Protein AF-A0A1H8TLM7-F1 (afdb_monomer)

Sequence (239 aa):
MKPKLLLCLFVLLSFSCYANTPPLKKDTSYTIAQARRMAKKRITITRETIKGYRPGFDNCIFTNQYTVANRLKKYPYSAAIKIMLVSYYGGGQPNQDIKIDSPFTAPIPTTHKQDKHYLGLVIKNKKLDYSTLIETKVLNRKQVEELTNIVFNYDFAGMKNYTVTGFAACFDPRNSILFFDKNGKIFDHLDICFHCNNYESTSKNLSIGANCAQKFDMLARFFIKAGVRYGADNKVPLD

Foldseek 3Di:
DDPVVVVVVVVVVVPPPPPDDDPPVPVVVVVVVVVVVVVVVPPQCDQVNDPPDDPQQLAKDFQVPDDLVRLCCAPPNVQFPWKKKFFFAWQADPDPDDDDDDPDDDDDDDDDPDPLRNNAWDADPQATDCPGTDDMFIDDPVLVSLQSSLQPRIAGPDDPDDDGDDFDPDDTFGMKIFGAGPVRGTNWMKTDQLVRLDIDISDPRDDSHHSGDCSSVSVLVSCVVRPNNASSPPPDDND

Mean predicted aligned error: 13.86 Å

Nearest PDB structures (foldseek):
  5h0s-assembly1_C  TM=1.997E-01  e=9.700E+00  Bombyx mori cypovirus 1
  6q7m-assembly1_Z  TM=1.470E-01  e=8.578E+00  Escherichia coli
  3nbx-assembly1_X  TM=1.561E-01  e=8.067E+00  Escherichia coli K-12

Radius of gyration: 25.9 Å; Cα contacts (8 Å, |Δi|>4): 342; chains: 1; bounding box: 70×59×66 Å

Structure (mmCIF, N/CA/C/O backbone):
data_AF-A0A1H8TLM7-F1
#
_entry.id   AF-A0A1H8TLM7-F1
#
loop_
_atom_site.group_PDB
_atom_site.id
_atom_site.type_symbol
_atom_site.label_atom_id
_atom_site.label_alt_id
_atom_site.label_comp_id
_atom_site.label_asym_id
_atom_site.label_entity_id
_atom_site.label_seq_id
_atom_site.pdbx_PDB_ins_code
_atom_site.Cartn_x
_atom_site.Cartn_y
_atom_site.Cartn_z
_atom_site.occupancy
_atom_site.B_iso_or_equiv
_atom_site.auth_seq_id
_atom_site.auth_comp_id
_atom_site.auth_asym_id
_atom_site.auth_atom_id
_atom_site.pdbx_PDB_model_num
ATOM 1 N N . MET A 1 1 ? -54.093 -34.762 -49.544 1.00 49.81 1 MET A N 1
ATOM 2 C CA . MET A 1 1 ? -52.926 -33.912 -49.886 1.00 49.81 1 MET A CA 1
ATOM 3 C C . MET A 1 1 ? -51.849 -34.099 -48.826 1.00 49.81 1 MET A C 1
ATOM 5 O O . MET A 1 1 ? -52.177 -34.133 -47.651 1.00 49.81 1 MET A O 1
ATOM 9 N N . LYS A 1 2 ? -50.600 -34.349 -49.244 1.00 43.41 2 LYS A N 1
ATOM 10 C CA . LYS A 1 2 ? -49.504 -34.857 -48.394 1.00 43.41 2 LYS A CA 1
ATOM 11 C C . LYS A 1 2 ? -48.849 -33.726 -47.564 1.00 43.41 2 LYS A C 1
ATOM 13 O O . LYS A 1 2 ? -48.591 -32.664 -48.130 1.00 43.41 2 LYS A O 1
ATOM 18 N N . PRO A 1 3 ? -48.472 -33.957 -46.289 1.00 47.44 3 PRO A N 1
ATOM 19 C CA . PRO A 1 3 ? -47.952 -32.931 -45.367 1.00 47.44 3 PRO A CA 1
ATOM 20 C C . PRO A 1 3 ? -46.557 -32.385 -45.729 1.00 47.44 3 PRO A C 1
ATOM 22 O O . PRO A 1 3 ? -46.067 -31.460 -45.092 1.00 47.44 3 PRO A O 1
ATOM 25 N N . LYS A 1 4 ? -45.921 -32.909 -46.785 1.00 46.66 4 LYS A N 1
ATOM 26 C CA . LYS A 1 4 ? -44.628 -32.420 -47.286 1.00 46.66 4 LYS A CA 1
ATOM 27 C C . LYS A 1 4 ? -44.735 -31.139 -48.127 1.00 46.66 4 LYS A C 1
ATOM 29 O O . LYS A 1 4 ? -43.725 -30.478 -48.321 1.00 46.66 4 LYS A O 1
ATOM 34 N N . LEU A 1 5 ? -45.932 -30.761 -48.591 1.00 44.78 5 LEU A N 1
ATOM 35 C CA . LEU A 1 5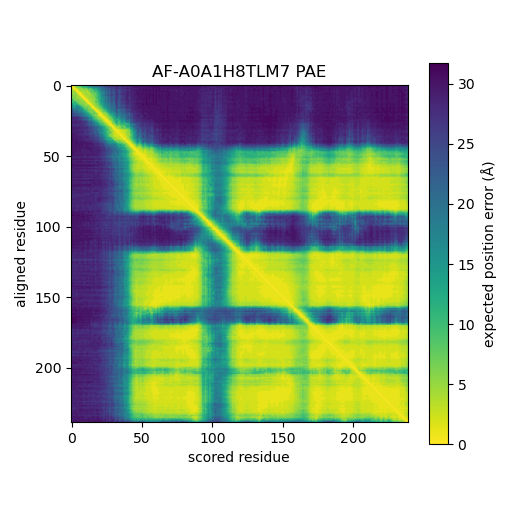 ? -46.107 -29.558 -49.418 1.00 44.78 5 LEU A CA 1
ATOM 36 C C . LEU A 1 5 ? -46.228 -28.262 -48.594 1.00 44.78 5 LEU A C 1
ATOM 38 O O . LEU A 1 5 ? -45.873 -27.196 -49.084 1.00 44.78 5 LEU A O 1
ATOM 42 N N . LEU A 1 6 ? -46.673 -28.346 -47.333 1.00 47.69 6 LEU A N 1
ATOM 43 C CA . LEU A 1 6 ? -46.812 -27.170 -46.462 1.00 47.69 6 LEU A CA 1
ATOM 44 C C . LEU A 1 6 ? -45.468 -26.713 -45.868 1.00 47.69 6 LEU A C 1
ATOM 46 O O . LEU A 1 6 ? -45.274 -25.528 -45.613 1.00 47.69 6 LEU A O 1
ATOM 50 N N . LEU A 1 7 ? -44.516 -27.639 -45.701 1.00 45.78 7 LEU A N 1
ATOM 51 C CA . LEU A 1 7 ? -43.185 -27.334 -45.171 1.00 45.78 7 LEU A CA 1
ATOM 52 C C . LEU A 1 7 ? -42.310 -26.589 -46.196 1.00 45.78 7 LEU A C 1
ATOM 54 O O . LEU A 1 7 ? -41.492 -25.758 -45.817 1.00 45.78 7 LEU A O 1
ATOM 58 N N . CYS A 1 8 ? -42.521 -26.816 -47.498 1.00 43.22 8 CYS A N 1
ATOM 59 C CA . CYS A 1 8 ? -41.808 -26.080 -48.547 1.00 43.22 8 CYS A CA 1
ATOM 60 C C . CYS A 1 8 ? -42.307 -24.636 -48.722 1.00 43.22 8 CYS A C 1
ATOM 62 O O . CYS A 1 8 ? -41.525 -23.783 -49.133 1.00 43.22 8 CYS A O 1
ATOM 64 N N . LEU A 1 9 ? -43.562 -24.329 -48.366 1.00 43.31 9 LEU A N 1
ATOM 65 C CA . LEU A 1 9 ? -44.087 -22.962 -48.477 1.00 43.31 9 LEU A CA 1
ATOM 66 C C . LEU A 1 9 ? -43.584 -22.041 -47.349 1.00 43.31 9 LEU A C 1
ATOM 68 O O . LEU A 1 9 ? -43.411 -20.846 -47.568 1.00 43.31 9 LEU A O 1
ATOM 72 N N . PHE A 1 10 ? -43.279 -22.591 -46.167 1.00 45.50 10 PHE A N 1
ATOM 73 C CA . PHE A 1 10 ? -42.725 -21.816 -45.047 1.00 45.50 10 PHE A CA 1
ATOM 74 C C . PHE A 1 10 ? -41.219 -21.540 -45.166 1.00 45.50 10 PHE A C 1
ATOM 76 O O . PHE A 1 10 ? -40.739 -20.550 -44.621 1.00 45.50 10 PHE A O 1
ATOM 83 N N . VAL A 1 11 ? -40.471 -22.365 -45.907 1.00 47.22 11 VAL A N 1
ATOM 84 C CA . VAL A 1 11 ? -39.029 -22.145 -46.135 1.00 47.22 11 VAL A CA 1
ATOM 85 C C . VAL A 1 11 ? -38.773 -21.118 -47.248 1.00 47.22 11 VAL A C 1
ATOM 87 O O . VAL A 1 11 ? -37.738 -20.462 -47.248 1.00 47.22 11 VAL A O 1
ATOM 90 N N . LEU A 1 12 ? -39.722 -20.904 -48.165 1.00 43.94 12 LEU A N 1
ATOM 91 C CA . LEU A 1 12 ? -39.560 -19.946 -49.269 1.00 43.94 12 LEU A CA 1
ATOM 92 C C . LEU A 1 12 ? -40.016 -18.512 -48.940 1.00 43.94 12 LEU A C 1
ATOM 94 O O . LEU A 1 12 ? -39.728 -17.601 -49.711 1.00 43.94 12 LEU A O 1
ATOM 98 N N . LEU A 1 13 ? -40.661 -18.283 -47.789 1.00 43.09 13 LEU A N 1
ATOM 99 C CA . LEU A 1 13 ? -41.043 -16.941 -47.315 1.00 43.09 13 LEU A CA 1
ATOM 100 C C . LEU A 1 13 ? -40.031 -16.307 -46.346 1.00 43.09 13 LEU A C 1
ATOM 102 O O . LEU A 1 13 ? -40.164 -15.135 -46.009 1.00 43.09 13 LEU A O 1
ATOM 106 N N . SER A 1 14 ? -38.997 -17.037 -45.923 1.00 42.53 14 SER A N 1
ATOM 107 C CA . SER A 1 14 ? -37.929 -16.514 -45.055 1.00 42.53 14 SER A CA 1
ATOM 108 C C . SER A 1 14 ? -36.653 -16.106 -45.805 1.00 42.53 14 SER A C 1
ATOM 110 O O . SER A 1 14 ? -35.725 -15.596 -45.182 1.00 42.53 14 SER A O 1
ATOM 112 N N . PHE A 1 15 ? -36.611 -16.246 -47.137 1.00 43.66 15 PHE A N 1
ATOM 113 C CA . PHE A 1 15 ? -35.435 -15.916 -47.960 1.00 43.66 15 PHE A CA 1
ATOM 114 C C . PHE A 1 15 ? -35.595 -14.710 -48.902 1.00 43.66 15 PHE A C 1
ATOM 116 O O . PHE A 1 15 ? -34.701 -14.442 -49.700 1.00 43.66 15 PHE A O 1
ATOM 123 N N . SER A 1 16 ? -36.671 -13.926 -48.792 1.00 40.09 16 SER A N 1
ATOM 124 C CA . SER A 1 16 ? -36.919 -12.759 -49.662 1.00 40.09 16 SER A CA 1
ATOM 125 C C . SER A 1 16 ? -36.827 -11.385 -48.975 1.00 40.09 16 SER A C 1
ATOM 127 O O . SER A 1 16 ? -37.159 -10.379 -49.593 1.00 40.09 16 SER A O 1
ATOM 129 N N . CYS A 1 17 ? -36.276 -11.291 -47.756 1.00 40.88 17 CYS A N 1
ATOM 130 C CA . CYS A 1 17 ? -35.997 -9.994 -47.104 1.00 40.88 17 CYS A CA 1
ATOM 131 C C . CYS A 1 17 ? -34.509 -9.666 -46.881 1.00 40.88 17 CYS A C 1
ATOM 133 O O . CYS A 1 17 ? -34.201 -8.716 -46.170 1.00 40.88 17 CYS A O 1
ATOM 135 N N . TYR A 1 18 ? -33.574 -10.379 -47.514 1.00 46.25 18 TYR A N 1
ATOM 136 C CA . TYR A 1 18 ? -32.144 -10.040 -47.451 1.00 46.25 18 TYR A CA 1
ATOM 137 C C . TYR A 1 18 ? -31.508 -9.981 -48.841 1.00 46.25 18 TYR A C 1
ATOM 139 O O . TYR A 1 18 ? -30.563 -10.695 -49.151 1.00 46.25 18 TYR A O 1
ATOM 147 N N . ALA A 1 19 ? -32.024 -9.105 -49.696 1.00 45.94 19 ALA A N 1
ATOM 148 C CA . ALA A 1 19 ? -31.334 -8.721 -50.922 1.00 45.94 19 ALA A CA 1
ATOM 149 C C . ALA A 1 19 ? -31.701 -7.280 -51.283 1.00 45.94 19 ALA A C 1
ATOM 151 O O . ALA A 1 19 ? -32.543 -7.053 -52.141 1.00 45.94 19 ALA A O 1
ATOM 152 N N . ASN A 1 20 ? -31.137 -6.323 -50.538 1.00 48.41 20 ASN A N 1
ATOM 153 C CA . ASN A 1 20 ? -30.764 -4.974 -50.993 1.00 48.41 20 ASN A CA 1
ATOM 154 C C . ASN A 1 20 ? -30.419 -4.099 -49.783 1.00 48.41 20 ASN A C 1
ATOM 156 O O . ASN A 1 20 ? -31.143 -3.179 -49.414 1.00 48.41 20 ASN A O 1
ATOM 160 N N . THR A 1 21 ? -29.271 -4.363 -49.169 1.00 42.69 21 THR A N 1
ATOM 161 C CA . THR A 1 21 ? -28.510 -3.286 -48.539 1.00 42.69 21 THR A CA 1
ATOM 162 C C . THR A 1 21 ? -27.262 -3.087 -49.390 1.00 42.69 21 THR A C 1
ATOM 164 O O . THR A 1 21 ? -26.548 -4.061 -49.647 1.00 42.69 21 THR A O 1
ATOM 167 N N . PRO A 1 22 ? -26.998 -1.870 -49.902 1.00 40.16 22 PRO A N 1
ATOM 168 C CA . PRO A 1 22 ? -25.742 -1.615 -50.588 1.00 40.16 22 PRO A CA 1
ATOM 169 C C . PRO A 1 22 ? -24.608 -1.962 -49.619 1.00 40.16 22 PRO A C 1
ATOM 171 O O . PRO A 1 22 ? -24.769 -1.744 -48.410 1.00 40.16 22 PRO A O 1
ATOM 174 N N . PRO A 1 23 ? -23.474 -2.503 -50.100 1.00 39.75 23 PRO A N 1
ATOM 175 C CA . PRO A 1 23 ? -22.342 -2.745 -49.228 1.00 39.75 23 PRO A CA 1
ATOM 176 C C . PRO A 1 23 ? -22.030 -1.419 -48.548 1.00 39.75 23 PRO A C 1
ATOM 178 O O . PRO A 1 23 ? -21.719 -0.428 -49.214 1.00 39.75 23 PRO A O 1
ATOM 181 N N . LEU A 1 24 ? -22.176 -1.387 -47.222 1.00 37.19 24 LEU A N 1
ATOM 182 C CA . LEU A 1 24 ? -21.673 -0.300 -46.407 1.00 37.19 24 LEU A CA 1
ATOM 183 C C . LEU A 1 24 ? -20.181 -0.254 -46.724 1.00 37.19 24 LEU A C 1
ATOM 185 O O . LEU A 1 24 ? -19.399 -1.051 -46.202 1.00 37.19 24 LEU A O 1
ATOM 189 N N . LYS A 1 25 ? -19.794 0.653 -47.630 1.00 40.06 25 LYS A N 1
ATOM 190 C CA . LYS A 1 25 ? -18.432 1.156 -47.742 1.00 40.06 25 LYS A CA 1
ATOM 191 C C . LYS A 1 25 ? -18.160 1.773 -46.383 1.00 40.06 25 LYS A C 1
ATOM 193 O O . LYS A 1 25 ? -18.422 2.948 -46.153 1.00 40.06 25 LYS A O 1
ATOM 198 N N . LYS A 1 26 ? -17.744 0.930 -45.440 1.00 42.06 26 LYS A N 1
ATOM 199 C CA . LYS A 1 26 ? -17.225 1.359 -44.158 1.00 42.06 26 LYS A CA 1
ATOM 200 C C . LYS A 1 26 ? -16.003 2.156 -44.552 1.00 42.06 26 LYS A C 1
ATOM 202 O O . LYS A 1 26 ? -15.027 1.579 -45.023 1.00 42.06 26 LYS A O 1
ATOM 207 N N . ASP A 1 27 ? -16.148 3.471 -44.506 1.00 43.34 27 ASP A N 1
ATOM 208 C CA . ASP A 1 27 ? -15.125 4.418 -44.891 1.00 43.34 27 ASP A CA 1
ATOM 209 C C . ASP A 1 27 ? -13.920 4.195 -43.965 1.00 43.34 27 ASP A C 1
ATOM 211 O O . ASP A 1 27 ? -13.814 4.714 -42.848 1.00 43.34 27 ASP A O 1
ATOM 215 N N . THR A 1 28 ? -13.042 3.293 -44.395 1.00 46.94 28 THR A N 1
ATOM 216 C CA . THR A 1 28 ? -11.816 2.913 -43.700 1.00 46.94 28 THR A CA 1
ATOM 217 C C . THR A 1 28 ? -10.859 4.095 -43.654 1.00 46.94 28 THR A C 1
ATOM 219 O O . THR A 1 28 ? -10.009 4.152 -42.770 1.00 46.94 28 THR A O 1
ATOM 222 N N . SER A 1 29 ? -11.041 5.102 -44.518 1.00 44.44 29 SER A N 1
ATOM 223 C CA . SER A 1 29 ? -10.278 6.345 -44.456 1.00 44.44 29 SER A CA 1
ATOM 224 C C . SER A 1 29 ? -10.703 7.216 -43.267 1.00 44.44 29 SER A C 1
ATOM 226 O O . SER A 1 29 ? -9.838 7.735 -42.557 1.00 44.44 29 SER A O 1
ATOM 228 N N . TYR A 1 30 ? -12.006 7.281 -42.958 1.00 39.34 30 TYR A N 1
ATOM 229 C CA . TYR A 1 30 ? -12.539 8.067 -41.840 1.00 39.34 30 TYR A CA 1
ATOM 230 C C . TYR A 1 30 ? -12.158 7.463 -40.476 1.00 39.34 30 TYR A C 1
ATOM 232 O O . TYR A 1 30 ? -11.794 8.190 -39.551 1.00 39.34 30 TYR A O 1
ATOM 240 N N . THR A 1 31 ? -12.119 6.129 -40.368 1.00 54.00 31 THR A N 1
ATOM 241 C CA . THR A 1 31 ? -11.701 5.426 -39.136 1.00 54.00 31 THR A CA 1
ATOM 242 C C . THR A 1 31 ? -10.180 5.374 -38.950 1.00 54.00 31 THR A C 1
ATOM 244 O O . THR A 1 31 ? -9.710 5.559 -37.827 1.00 54.00 31 THR A O 1
ATOM 247 N N . ILE A 1 32 ? -9.379 5.229 -40.016 1.00 55.62 32 ILE A N 1
ATOM 248 C CA . ILE A 1 32 ? -7.906 5.276 -39.921 1.00 55.62 32 ILE A CA 1
ATOM 249 C C . ILE A 1 32 ? -7.409 6.704 -39.673 1.00 55.62 32 ILE A C 1
ATOM 251 O O . ILE A 1 32 ? -6.477 6.886 -38.895 1.00 55.62 32 ILE A O 1
ATOM 255 N N . ALA A 1 33 ? -8.014 7.736 -40.271 1.00 52.91 33 ALA A N 1
ATOM 256 C CA . ALA A 1 33 ? -7.640 9.128 -40.010 1.00 52.91 33 ALA A CA 1
ATOM 257 C C . ALA A 1 33 ? -7.987 9.563 -38.577 1.00 52.91 33 ALA A C 1
ATOM 259 O O . ALA A 1 33 ? -7.197 10.273 -37.953 1.00 52.91 33 ALA A O 1
ATOM 260 N N . GLN A 1 34 ? -9.116 9.100 -38.024 1.00 53.66 34 GLN A N 1
ATOM 261 C CA . GLN A 1 34 ? -9.473 9.306 -36.617 1.00 53.66 34 GLN A CA 1
ATOM 262 C C . GLN A 1 34 ? -8.577 8.502 -35.669 1.00 53.66 34 GLN A C 1
ATOM 264 O O . GLN A 1 34 ? -8.056 9.083 -34.722 1.00 53.66 34 GLN A O 1
ATOM 269 N N . ALA A 1 35 ? -8.291 7.227 -35.956 1.00 49.47 35 ALA A N 1
ATOM 270 C CA . ALA A 1 35 ? -7.336 6.427 -35.185 1.00 49.47 35 ALA A CA 1
ATOM 271 C C . ALA A 1 35 ? -5.917 7.019 -35.237 1.00 49.47 35 ALA A C 1
ATOM 273 O O . ALA A 1 35 ? -5.253 7.113 -34.210 1.00 49.47 35 ALA A O 1
ATOM 274 N N . ARG A 1 36 ? -5.474 7.522 -36.399 1.00 50.75 36 ARG A N 1
ATOM 275 C CA . ARG A 1 36 ? -4.216 8.268 -36.552 1.00 50.75 36 ARG A CA 1
ATOM 276 C C . ARG A 1 36 ? -4.261 9.610 -35.830 1.00 50.75 36 ARG A C 1
ATOM 278 O O . ARG A 1 36 ? -3.258 9.967 -35.237 1.00 50.75 36 ARG A O 1
ATOM 285 N N . ARG A 1 37 ? -5.380 10.345 -35.806 1.00 47.16 37 ARG A N 1
ATOM 286 C CA . ARG A 1 37 ? -5.534 11.574 -34.995 1.00 47.16 37 ARG A CA 1
ATOM 287 C C . ARG A 1 37 ? -5.509 11.281 -33.496 1.00 47.16 37 ARG A C 1
ATOM 289 O O . ARG A 1 37 ? -4.884 12.035 -32.764 1.00 47.16 37 ARG A O 1
ATOM 296 N N . MET A 1 38 ? -6.144 10.202 -33.041 1.00 44.62 38 MET A N 1
ATOM 297 C CA . MET A 1 38 ? -6.130 9.770 -31.640 1.00 44.62 38 MET A CA 1
ATOM 298 C C . MET A 1 38 ? -4.746 9.244 -31.229 1.00 44.62 38 MET A C 1
ATOM 300 O O . MET A 1 38 ? -4.272 9.583 -30.148 1.00 44.62 38 MET A O 1
ATOM 304 N N . ALA A 1 39 ? -4.049 8.525 -32.116 1.00 48.75 39 ALA A N 1
ATOM 305 C CA . ALA A 1 39 ? -2.661 8.100 -31.924 1.00 48.75 39 ALA A CA 1
ATOM 306 C C . ALA A 1 39 ? -1.680 9.288 -31.948 1.00 48.75 39 ALA A C 1
ATOM 308 O O . ALA A 1 39 ? -0.818 9.389 -31.085 1.00 48.75 39 ALA A O 1
ATOM 309 N N . LYS A 1 40 ? -1.862 10.248 -32.865 1.00 44.66 40 LYS A N 1
ATOM 310 C CA . LYS A 1 40 ? -1.048 11.474 -32.988 1.00 44.66 40 LYS A CA 1
ATOM 311 C C . LYS A 1 40 ? -1.320 12.488 -31.863 1.00 44.66 40 LYS A C 1
ATOM 313 O O . LYS A 1 40 ? -0.546 13.423 -31.700 1.00 44.66 40 LYS A O 1
ATOM 318 N N . LYS A 1 41 ? -2.393 12.302 -31.077 1.00 42.53 41 LYS A N 1
ATOM 319 C CA . LYS A 1 41 ? -2.746 13.127 -29.904 1.00 42.53 41 LYS A CA 1
ATOM 320 C C . LYS A 1 41 ? -2.337 12.500 -28.560 1.00 42.53 41 LYS A C 1
ATOM 322 O O . LYS A 1 41 ? -2.462 13.163 -27.536 1.00 42.53 41 LYS A O 1
ATOM 327 N N . ARG A 1 42 ? -1.771 11.287 -28.538 1.00 46.38 42 ARG A N 1
ATOM 328 C CA . ARG A 1 42 ? -0.940 10.826 -27.412 1.00 46.38 42 ARG A CA 1
ATOM 329 C C . ARG A 1 42 ? 0.492 11.292 -27.649 1.00 46.38 42 ARG A C 1
ATOM 331 O O . ARG A 1 42 ? 1.378 10.504 -27.954 1.00 46.38 42 ARG A O 1
ATOM 338 N N . ILE A 1 43 ? 0.713 12.600 -27.541 1.00 49.00 43 ILE A N 1
ATOM 339 C CA . ILE A 1 43 ? 2.067 13.084 -27.288 1.00 49.00 43 ILE A CA 1
ATOM 340 C C . ILE A 1 43 ? 2.379 12.610 -25.871 1.00 49.00 43 ILE A C 1
ATOM 342 O O . ILE A 1 43 ? 1.871 13.172 -24.903 1.00 49.00 43 ILE A O 1
ATOM 346 N N . THR A 1 44 ? 3.135 11.522 -25.749 1.00 51.44 44 THR A N 1
ATOM 347 C CA . THR A 1 44 ? 3.751 11.148 -24.480 1.00 51.44 44 THR A CA 1
ATOM 348 C C . THR A 1 44 ? 4.774 12.230 -24.165 1.00 51.44 44 THR A C 1
ATOM 350 O O . THR A 1 44 ? 5.891 12.214 -24.673 1.00 51.44 44 THR A O 1
ATOM 353 N N . ILE A 1 45 ? 4.357 13.227 -23.388 1.00 58.78 45 ILE A N 1
ATOM 354 C CA . ILE A 1 45 ? 5.267 14.213 -22.810 1.00 58.78 45 ILE A CA 1
ATOM 355 C C . ILE A 1 45 ? 6.009 13.468 -21.705 1.00 58.78 45 ILE A C 1
ATOM 357 O O . ILE A 1 45 ? 5.430 13.156 -20.662 1.00 58.78 45 ILE A O 1
ATOM 361 N N . THR A 1 46 ? 7.266 13.112 -21.958 1.00 66.25 46 THR A N 1
ATOM 362 C CA . THR A 1 46 ? 8.122 12.565 -20.904 1.00 66.25 46 THR A CA 1
ATOM 363 C C . THR A 1 46 ? 8.494 13.701 -19.947 1.00 66.25 46 THR A C 1
ATOM 365 O O . THR A 1 46 ? 8.526 14.870 -20.350 1.00 66.25 46 THR A O 1
ATOM 368 N N . ARG A 1 47 ? 8.727 13.397 -18.665 1.00 72.75 47 ARG A N 1
ATOM 369 C CA . ARG A 1 47 ? 8.961 14.420 -17.622 1.00 72.75 47 ARG A CA 1
ATOM 370 C C . ARG A 1 47 ? 10.094 15.370 -17.995 1.00 72.75 47 ARG A C 1
ATOM 372 O O . ARG A 1 47 ? 9.998 16.577 -17.799 1.00 72.75 47 ARG A O 1
ATOM 379 N N . GLU A 1 48 ? 11.117 14.806 -18.619 1.00 75.62 48 GLU A 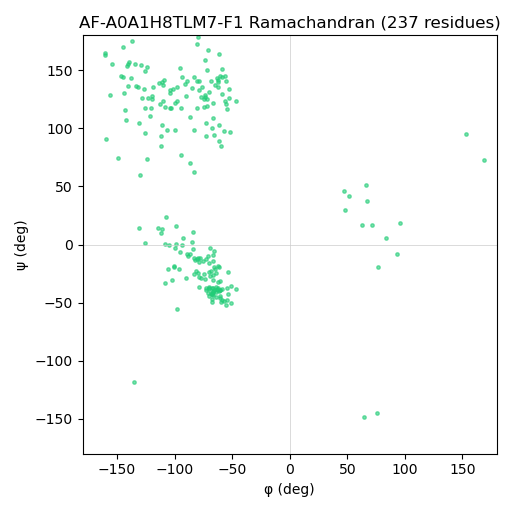N 1
ATOM 380 C CA . GLU A 1 48 ? 12.348 15.452 -19.053 1.00 75.62 48 GLU A CA 1
ATOM 381 C C . GLU A 1 48 ? 12.109 16.500 -20.147 1.00 75.62 48 GLU A C 1
ATOM 383 O O . GLU A 1 48 ? 12.923 17.403 -20.321 1.00 75.62 48 GLU A O 1
ATOM 388 N N . THR A 1 49 ? 10.985 16.416 -20.866 1.00 79.62 49 THR A N 1
ATOM 389 C CA . THR A 1 49 ? 10.626 17.368 -21.931 1.00 79.62 49 THR A CA 1
ATOM 390 C C . THR A 1 49 ? 9.887 18.607 -21.417 1.00 79.62 49 THR A C 1
ATOM 392 O O . THR A 1 49 ? 9.692 19.565 -22.168 1.00 79.62 49 THR A O 1
ATOM 395 N N . ILE A 1 50 ? 9.491 18.635 -20.139 1.00 81.81 50 ILE A N 1
ATOM 396 C CA . ILE A 1 50 ? 8.807 19.785 -19.539 1.00 81.81 50 ILE A CA 1
ATOM 397 C C . ILE A 1 50 ? 9.821 20.913 -19.297 1.00 81.81 50 ILE A C 1
ATOM 399 O O . ILE A 1 50 ? 10.828 20.741 -18.609 1.00 81.81 50 ILE A O 1
ATOM 403 N N . LYS A 1 51 ? 9.542 22.112 -19.826 1.00 83.38 51 LYS A N 1
ATOM 404 C CA . LYS A 1 51 ? 10.398 23.295 -19.636 1.00 83.38 51 LYS A CA 1
ATOM 405 C C . LYS A 1 51 ? 10.606 23.580 -18.143 1.00 83.38 51 LYS A C 1
ATOM 407 O O . LYS A 1 51 ? 9.647 23.802 -17.409 1.00 83.38 51 LYS A O 1
ATOM 412 N N . GLY A 1 52 ? 11.867 23.631 -17.713 1.00 84.56 52 GLY A N 1
ATOM 413 C CA . GLY A 1 52 ? 12.236 23.896 -16.319 1.00 84.56 52 GLY A CA 1
ATOM 414 C C . GLY A 1 52 ? 12.218 22.665 -15.407 1.00 84.56 52 GLY A C 1
ATOM 415 O O . GLY A 1 52 ? 12.434 22.817 -14.204 1.00 84.56 52 GLY A O 1
ATOM 416 N N . TYR A 1 53 ? 11.990 21.465 -15.952 1.00 85.81 53 TYR A N 1
ATOM 417 C CA . TYR A 1 53 ? 12.165 20.217 -15.216 1.00 85.81 53 TYR A CA 1
ATOM 418 C C . TYR A 1 53 ? 13.601 20.069 -14.698 1.00 85.81 53 TYR A C 1
ATOM 420 O O . TYR A 1 53 ? 14.573 20.452 -15.354 1.00 85.81 53 TYR A O 1
ATOM 428 N N . ARG A 1 54 ? 13.724 19.483 -13.506 1.00 87.25 54 ARG A N 1
ATOM 429 C CA . ARG A 1 54 ? 14.990 19.053 -12.913 1.00 87.25 54 ARG A CA 1
ATOM 430 C C . ARG A 1 54 ? 14.797 17.635 -12.377 1.00 87.25 54 ARG A C 1
ATOM 432 O O . ARG A 1 54 ? 13.806 17.431 -11.678 1.00 87.25 54 ARG A O 1
ATOM 439 N N . PRO A 1 55 ? 15.746 16.704 -12.585 1.00 83.94 55 PRO A N 1
ATOM 440 C CA . PRO A 1 55 ? 15.623 15.327 -12.093 1.00 83.94 55 PRO A CA 1
ATOM 441 C C . PRO A 1 55 ? 15.272 15.225 -10.600 1.00 83.94 55 PRO A C 1
ATOM 443 O O . PRO A 1 55 ? 14.473 14.392 -10.190 1.00 83.94 55 PRO A O 1
ATOM 446 N N . GLY A 1 56 ? 15.801 16.137 -9.776 1.00 86.75 56 GLY A N 1
ATOM 447 C CA . GLY A 1 56 ? 15.526 16.165 -8.339 1.00 86.75 56 GLY A CA 1
ATOM 448 C C . GLY A 1 56 ? 14.082 16.505 -7.949 1.00 86.75 56 GLY A C 1
ATOM 449 O O . GLY A 1 56 ? 13.722 16.285 -6.798 1.00 86.75 56 GLY A O 1
ATOM 450 N N . PHE A 1 57 ? 13.247 17.019 -8.859 1.00 89.75 57 PHE A N 1
ATOM 451 C CA . PHE A 1 57 ? 11.836 17.318 -8.568 1.00 89.75 57 PHE A CA 1
ATOM 452 C C . PHE A 1 57 ? 10.996 16.068 -8.351 1.00 89.75 57 PHE A C 1
ATOM 454 O O . PHE A 1 57 ? 9.981 16.136 -7.658 1.00 89.75 57 PHE A O 1
ATOM 461 N N . ASP A 1 58 ? 11.451 14.938 -8.881 1.00 87.38 58 ASP A N 1
ATOM 462 C CA . ASP A 1 58 ? 10.754 13.670 -8.737 1.00 87.38 58 ASP A CA 1
ATOM 463 C C . ASP A 1 58 ? 11.010 13.025 -7.380 1.00 87.38 58 ASP A C 1
ATOM 465 O O . ASP A 1 58 ? 10.303 12.091 -7.012 1.00 87.38 58 ASP A O 1
ATOM 469 N N . ASN A 1 59 ? 11.978 13.531 -6.613 1.00 92.38 59 ASN A N 1
ATOM 470 C CA . ASN A 1 59 ? 12.281 13.009 -5.292 1.00 92.38 59 ASN A CA 1
ATOM 471 C C . ASN A 1 59 ? 11.095 13.178 -4.341 1.00 92.38 59 ASN A C 1
ATOM 473 O O . ASN A 1 59 ? 10.398 14.192 -4.345 1.00 92.38 59 ASN A O 1
ATOM 477 N N . CYS A 1 60 ? 10.902 12.187 -3.482 1.00 93.44 60 CYS A N 1
ATOM 478 C CA . CYS A 1 60 ? 9.965 12.244 -2.382 1.00 93.44 60 CYS A CA 1
ATOM 479 C C . CYS A 1 60 ? 10.494 13.185 -1.296 1.00 93.44 60 CYS A C 1
ATOM 481 O O . CYS A 1 60 ? 11.579 12.966 -0.755 1.00 93.44 60 CYS A O 1
ATOM 483 N N . ILE A 1 61 ? 9.695 14.179 -0.915 1.00 95.56 61 ILE A N 1
ATOM 484 C CA . ILE A 1 61 ? 9.929 15.010 0.271 1.00 95.56 61 ILE A CA 1
ATOM 485 C C . ILE A 1 61 ? 8.878 14.713 1.329 1.00 95.56 61 ILE A C 1
ATOM 487 O O . ILE A 1 61 ? 7.703 14.536 1.014 1.00 95.56 61 ILE A O 1
ATOM 491 N N . PHE A 1 62 ? 9.297 14.659 2.592 1.00 96.94 62 PHE A N 1
ATOM 492 C CA . PHE A 1 62 ? 8.366 14.534 3.705 1.00 96.94 62 PHE A CA 1
ATOM 493 C C . PHE A 1 62 ? 7.666 15.876 3.930 1.00 96.94 62 PHE A C 1
ATOM 495 O O . PHE A 1 62 ? 8.317 16.874 4.228 1.00 96.94 62 PHE A O 1
ATOM 502 N N . THR A 1 63 ? 6.344 15.908 3.780 1.00 94.88 63 THR A N 1
ATOM 503 C CA . THR A 1 63 ? 5.548 17.139 3.914 1.00 94.88 63 THR A CA 1
ATOM 504 C C . THR A 1 63 ? 4.942 17.304 5.300 1.00 94.88 63 THR A C 1
ATOM 506 O O . THR A 1 63 ? 4.559 18.411 5.665 1.00 94.88 63 THR A O 1
ATOM 509 N N . ASN A 1 64 ? 4.811 16.208 6.059 1.00 94.25 64 ASN A N 1
ATOM 510 C CA . ASN A 1 64 ? 4.088 16.157 7.334 1.00 94.25 64 ASN A CA 1
ATOM 511 C C . ASN A 1 64 ? 2.689 16.814 7.287 1.00 94.25 64 ASN A C 1
ATOM 513 O O . ASN A 1 64 ? 2.209 17.358 8.279 1.00 94.25 64 ASN A O 1
ATOM 517 N N . GLN A 1 65 ? 2.039 16.798 6.120 1.00 94.38 65 GLN A N 1
ATOM 518 C CA . GLN A 1 65 ? 0.817 17.565 5.877 1.00 94.38 65 GLN A CA 1
ATOM 519 C C . GLN A 1 65 ? -0.376 17.069 6.709 1.00 94.38 65 GLN A C 1
ATOM 521 O O . GLN A 1 65 ? -1.272 17.843 7.053 1.00 94.38 65 GLN A O 1
ATOM 526 N N . TYR A 1 66 ? -0.417 15.774 7.023 1.00 97.06 66 TYR A N 1
ATOM 527 C CA . TYR A 1 66 ? -1.535 15.132 7.700 1.00 97.06 66 TYR A CA 1
ATOM 528 C C . TYR A 1 66 ? -1.106 14.435 8.994 1.00 97.06 66 TYR A C 1
ATOM 530 O O . TYR A 1 66 ? -0.265 13.531 9.013 1.00 97.06 66 TYR A O 1
ATOM 538 N N . THR A 1 67 ? -1.786 14.780 10.086 1.00 98.19 67 THR A N 1
ATOM 539 C CA . THR A 1 67 ? -1.692 14.055 11.360 1.00 98.19 67 THR A CA 1
ATOM 540 C C . THR A 1 67 ? -2.165 12.605 11.213 1.00 98.19 67 THR A C 1
ATOM 542 O O . THR A 1 67 ? -2.871 12.260 10.262 1.00 98.19 67 THR A O 1
ATOM 545 N N . VAL A 1 68 ? -1.829 11.747 12.183 1.00 98.06 68 VAL A N 1
ATOM 546 C CA . VAL A 1 68 ? -2.331 10.360 12.236 1.00 98.06 68 VAL A CA 1
ATOM 547 C C . VAL A 1 68 ? -3.858 10.322 12.109 1.00 98.06 68 VAL A C 1
ATOM 549 O O . VAL A 1 68 ? -4.383 9.634 11.239 1.00 98.06 68 VAL A O 1
ATOM 552 N N . ALA A 1 69 ? -4.572 11.122 12.907 1.00 98.00 69 ALA A N 1
ATOM 553 C CA . ALA A 1 69 ? -6.032 11.171 12.874 1.00 98.00 69 ALA A CA 1
ATOM 554 C C . ALA A 1 69 ? -6.578 11.597 11.499 1.00 98.00 69 ALA A C 1
ATOM 556 O O . ALA A 1 69 ? -7.553 11.019 11.022 1.00 98.00 69 ALA A O 1
ATOM 557 N N . ASN A 1 70 ? -5.934 12.563 10.832 1.00 98.06 70 ASN A N 1
ATOM 558 C CA . ASN A 1 70 ? -6.335 12.996 9.491 1.00 98.06 70 ASN A CA 1
ATOM 559 C C . ASN A 1 70 ? -6.143 11.886 8.453 1.00 98.06 70 ASN A C 1
ATOM 561 O O . ASN A 1 70 ? -6.982 11.723 7.569 1.00 98.06 70 ASN A O 1
ATOM 565 N N . ARG A 1 71 ? -5.059 11.111 8.559 1.00 97.38 71 ARG A N 1
ATOM 566 C CA . ARG A 1 71 ? -4.759 10.006 7.640 1.00 97.38 71 ARG A CA 1
ATOM 567 C C . ARG A 1 71 ? -5.701 8.822 7.830 1.00 97.38 71 ARG A C 1
ATOM 569 O O . ARG A 1 71 ? -6.194 8.287 6.845 1.00 97.38 71 ARG A O 1
ATOM 576 N N . LEU A 1 72 ? -6.009 8.462 9.074 1.00 97.25 72 LEU A N 1
ATOM 577 C CA . LEU A 1 72 ? -6.914 7.349 9.383 1.00 97.25 72 LEU A CA 1
ATOM 578 C C . LEU A 1 72 ? -8.383 7.640 9.035 1.00 97.25 72 LEU A C 1
ATOM 580 O O . LEU A 1 72 ? -9.171 6.712 8.917 1.00 97.25 72 LEU A O 1
ATOM 584 N N . LYS A 1 73 ? -8.760 8.908 8.818 1.00 97.25 73 LYS A N 1
ATOM 585 C CA . LYS A 1 73 ? -10.083 9.292 8.292 1.00 97.25 73 LYS A CA 1
ATOM 586 C C . LYS A 1 73 ? -10.209 9.148 6.770 1.00 97.25 73 LYS A C 1
ATOM 588 O O . LYS A 1 73 ? -11.320 9.232 6.247 1.00 97.25 73 LYS A O 1
ATOM 593 N N . LYS A 1 74 ? -9.104 8.951 6.047 1.00 95.56 74 LYS A N 1
ATOM 594 C CA . LYS A 1 74 ? -9.115 8.811 4.587 1.00 95.56 74 LYS A CA 1
ATOM 595 C C . LYS A 1 74 ? -9.455 7.379 4.188 1.00 95.56 74 LYS A C 1
ATOM 597 O O . LYS A 1 74 ? -9.031 6.424 4.836 1.00 95.56 74 LYS A O 1
ATOM 602 N N . TYR A 1 75 ? -10.184 7.238 3.086 1.00 94.31 75 TYR A N 1
ATOM 603 C CA . TYR A 1 75 ? -10.388 5.943 2.446 1.00 94.31 75 TYR A CA 1
ATOM 604 C C . TYR A 1 75 ? -9.040 5.334 2.006 1.00 94.31 75 TYR A C 1
ATOM 606 O O . TYR A 1 75 ? -8.151 6.091 1.601 1.00 94.31 75 TYR A O 1
ATOM 614 N N . PRO A 1 76 ? -8.863 4.000 2.068 1.00 95.31 76 PRO A N 1
ATOM 615 C CA . PRO A 1 76 ? -9.757 2.984 2.657 1.00 95.31 76 PRO A CA 1
ATOM 616 C C . PRO A 1 76 ? -9.577 2.792 4.173 1.00 95.31 76 PRO A C 1
ATOM 618 O O . PRO A 1 76 ? -10.316 2.033 4.798 1.00 95.31 76 PRO A O 1
ATOM 621 N N . TYR A 1 77 ? -8.611 3.481 4.783 1.00 96.75 77 TYR A N 1
ATOM 622 C CA . TYR A 1 77 ? -8.225 3.316 6.188 1.00 96.75 77 TYR A CA 1
ATOM 623 C C . TYR A 1 77 ? -9.353 3.622 7.177 1.00 96.75 77 TYR A C 1
ATOM 625 O O . TYR A 1 77 ? -9.430 2.977 8.217 1.00 96.75 77 TYR A O 1
ATOM 633 N N . SER A 1 78 ? -10.256 4.543 6.838 1.00 96.44 78 SER A N 1
ATOM 634 C CA . SER A 1 78 ? -11.421 4.869 7.670 1.00 96.44 78 SER A CA 1
ATOM 635 C C . SER A 1 78 ? -12.492 3.783 7.722 1.00 96.44 78 SER A C 1
ATOM 637 O O . SER A 1 78 ? -13.269 3.751 8.672 1.00 96.44 78 SER A O 1
ATOM 639 N N . ALA A 1 79 ? -12.550 2.908 6.715 1.00 95.56 79 ALA A N 1
ATOM 640 C CA . ALA A 1 79 ? -13.529 1.825 6.629 1.00 95.56 79 ALA A CA 1
ATOM 641 C C . ALA A 1 79 ? -12.951 0.464 7.052 1.00 95.56 79 ALA A C 1
ATOM 643 O O . ALA A 1 79 ? -13.702 -0.470 7.341 1.00 95.56 79 ALA A O 1
ATOM 644 N N . ALA A 1 80 ? -11.623 0.336 7.077 1.00 97.38 80 ALA A N 1
ATOM 645 C CA . ALA A 1 80 ? -10.948 -0.920 7.357 1.00 97.38 80 ALA A CA 1
ATOM 646 C C . ALA A 1 80 ? -10.954 -1.267 8.850 1.00 97.38 80 ALA A C 1
ATOM 648 O O . ALA A 1 80 ? -10.483 -0.504 9.690 1.00 97.38 80 ALA A O 1
ATOM 649 N N . ILE A 1 81 ? -11.413 -2.478 9.167 1.00 97.75 81 ILE A N 1
ATOM 650 C CA . ILE A 1 81 ? -11.281 -3.080 10.503 1.00 97.75 81 ILE A CA 1
ATOM 651 C C . ILE A 1 81 ? -9.985 -3.885 10.611 1.00 97.75 81 ILE A C 1
ATOM 653 O O . ILE A 1 81 ? -9.399 -4.004 11.686 1.00 97.75 81 ILE A O 1
ATOM 657 N N . LYS A 1 82 ? -9.510 -4.423 9.485 1.00 98.31 82 LYS A N 1
ATOM 658 C CA . LYS A 1 82 ? -8.248 -5.154 9.386 1.00 98.31 82 LYS A CA 1
ATOM 659 C C . LYS A 1 82 ? -7.560 -4.794 8.075 1.00 98.31 82 LYS A C 1
ATOM 661 O O . LYS A 1 82 ? -8.204 -4.748 7.029 1.00 98.31 82 LYS A O 1
ATOM 666 N N . ILE A 1 83 ? -6.252 -4.570 8.152 1.00 98.69 83 ILE A N 1
ATOM 667 C CA . ILE A 1 83 ? -5.381 -4.335 6.999 1.00 98.69 83 ILE A CA 1
ATOM 668 C C . ILE A 1 83 ? -4.330 -5.437 6.995 1.00 98.69 83 ILE A C 1
ATOM 670 O O . ILE A 1 83 ? -3.698 -5.696 8.023 1.00 98.69 83 ILE A O 1
ATOM 674 N N . MET A 1 84 ? -4.177 -6.112 5.861 1.00 98.69 84 MET A N 1
ATOM 675 C CA . MET A 1 84 ? -3.254 -7.232 5.710 1.00 98.69 84 MET A CA 1
ATOM 676 C C . MET A 1 84 ? -2.336 -6.997 4.519 1.00 98.69 84 MET A C 1
ATOM 678 O O . MET A 1 84 ? -2.807 -6.635 3.447 1.00 98.69 84 MET A O 1
ATOM 682 N N . LEU A 1 85 ? -1.045 -7.231 4.709 1.00 98.75 85 LEU A N 1
ATOM 683 C CA . LEU A 1 85 ? -0.090 -7.380 3.620 1.00 98.75 85 LEU A CA 1
ATOM 684 C C . LEU A 1 85 ? -0.043 -8.847 3.217 1.00 98.75 85 LEU A C 1
ATOM 686 O O . LEU A 1 85 ? -0.058 -9.718 4.091 1.00 98.75 85 LEU A O 1
ATOM 690 N N . VAL A 1 86 ? 0.043 -9.113 1.923 1.00 98.06 86 VAL A N 1
ATOM 691 C CA . VAL A 1 86 ? 0.222 -10.468 1.397 1.00 98.06 86 VAL A CA 1
ATOM 692 C C . VAL A 1 86 ? 1.288 -10.486 0.310 1.00 98.06 86 VAL A C 1
ATOM 694 O O . VAL A 1 86 ? 1.530 -9.460 -0.332 1.00 98.06 86 VAL A O 1
ATOM 697 N N . SER A 1 87 ? 1.904 -11.645 0.106 1.00 96.75 87 SER A N 1
ATOM 698 C CA . SER A 1 87 ? 2.710 -11.959 -1.074 1.00 96.75 87 SER A CA 1
ATOM 699 C C . SER A 1 87 ? 2.193 -13.220 -1.766 1.00 96.75 87 SER A C 1
ATOM 701 O O . SER A 1 87 ? 1.553 -14.066 -1.138 1.00 96.75 87 SER A O 1
ATOM 703 N N . TYR A 1 88 ? 2.419 -13.313 -3.073 1.00 93.25 88 TYR A N 1
ATOM 704 C CA . TYR A 1 88 ? 1.974 -14.405 -3.942 1.00 93.25 88 TYR A CA 1
ATOM 705 C C . TYR A 1 88 ? 2.814 -14.421 -5.224 1.00 93.25 88 TYR A C 1
ATOM 707 O O . TYR A 1 88 ? 3.501 -13.447 -5.540 1.00 93.25 88 TYR A O 1
ATOM 715 N N . TYR A 1 89 ? 2.763 -15.520 -5.970 1.00 89.50 89 TYR A N 1
ATOM 716 C CA . TYR A 1 89 ? 3.481 -15.640 -7.237 1.00 89.50 89 TYR A CA 1
ATOM 717 C C . TYR A 1 89 ? 2.958 -14.667 -8.295 1.00 89.50 89 TYR A C 1
ATOM 719 O O . TYR A 1 89 ? 1.751 -14.518 -8.487 1.00 89.50 89 TYR A O 1
ATOM 727 N N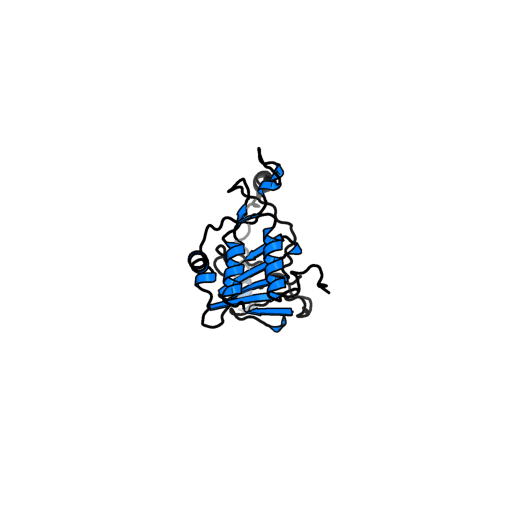 . GLY A 1 90 ? 3.892 -14.046 -9.013 1.00 79.38 90 GLY A N 1
ATOM 728 C CA . GLY A 1 90 ? 3.584 -13.277 -10.214 1.00 79.38 90 GLY A CA 1
ATOM 729 C C . GLY A 1 90 ? 3.167 -14.180 -11.383 1.00 79.38 90 GLY A C 1
ATOM 730 O O . GLY A 1 90 ? 3.345 -15.397 -11.348 1.00 79.38 90 GLY A O 1
ATOM 731 N N . GLY A 1 91 ? 2.619 -13.587 -12.437 1.00 65.25 91 GLY A N 1
ATOM 732 C CA . GLY A 1 91 ? 2.215 -14.248 -13.677 1.00 65.25 91 GLY A CA 1
ATOM 733 C C . GLY A 1 91 ? 0.754 -14.695 -13.697 1.00 65.25 91 GLY A C 1
ATOM 734 O O . GLY A 1 91 ? 0.250 -15.077 -14.754 1.00 65.25 91 GLY A O 1
ATOM 735 N N . GLY A 1 92 ? 0.054 -14.601 -12.563 1.00 57.81 92 GLY A N 1
ATOM 736 C CA . GLY A 1 92 ? -1.395 -14.755 -12.512 1.00 57.81 92 GLY A CA 1
ATOM 737 C C . GLY A 1 92 ? -2.090 -13.569 -13.164 1.00 57.81 92 GLY A C 1
ATOM 738 O O . GLY A 1 92 ? -1.775 -12.416 -12.875 1.00 57.81 92 GLY A O 1
ATOM 739 N N . GLN A 1 93 ? -3.043 -13.837 -14.059 1.00 51.00 93 GLN A N 1
ATOM 740 C CA . GLN A 1 93 ? -3.925 -12.774 -14.530 1.00 51.00 93 GLN A CA 1
ATOM 741 C C . GLN A 1 93 ? -4.724 -12.220 -13.342 1.00 51.00 93 GLN A C 1
ATOM 743 O O . GLN A 1 93 ? -5.142 -13.008 -12.490 1.00 51.00 93 GLN A O 1
ATOM 748 N N . PRO A 1 94 ? -4.955 -10.895 -13.275 1.00 50.41 94 PRO A N 1
ATOM 749 C CA . PRO A 1 94 ? -5.714 -10.290 -12.190 1.00 50.41 94 PRO A CA 1
ATOM 750 C C . PRO A 1 94 ? -7.063 -10.995 -12.056 1.00 50.41 94 PRO A C 1
ATOM 752 O O . PRO A 1 94 ? -7.744 -11.247 -13.054 1.00 50.41 94 PRO A O 1
ATOM 755 N N . ASN A 1 95 ? -7.437 -11.334 -10.821 1.00 46.88 95 ASN A N 1
ATOM 756 C CA . ASN A 1 95 ? -8.721 -11.961 -10.534 1.00 46.88 95 ASN A CA 1
ATOM 757 C C . ASN A 1 95 ? -9.859 -11.244 -11.255 1.00 46.88 95 ASN A C 1
ATOM 759 O O . ASN A 1 95 ? -10.141 -10.073 -10.986 1.00 46.88 95 ASN A O 1
ATOM 763 N N . GLN A 1 96 ? -10.611 -11.983 -12.064 1.00 46.50 96 GLN A N 1
ATOM 764 C CA . GLN A 1 96 ? -11.983 -11.592 -12.352 1.00 46.50 96 GLN A CA 1
ATOM 765 C C . GLN A 1 96 ? -12.839 -11.866 -11.104 1.00 46.50 96 GLN A C 1
ATOM 767 O O . GLN A 1 96 ? -13.223 -13.002 -10.841 1.00 46.50 96 GLN A O 1
ATOM 772 N N . ASP A 1 97 ? -12.992 -10.835 -10.261 1.00 48.72 97 ASP A N 1
ATOM 773 C CA . ASP A 1 97 ? -14.255 -10.130 -9.953 1.00 48.72 97 ASP A CA 1
ATOM 774 C C . ASP A 1 97 ? -14.260 -9.480 -8.546 1.00 48.72 97 ASP A C 1
ATOM 776 O O . ASP A 1 97 ? -14.693 -10.058 -7.546 1.00 48.72 97 ASP A O 1
ATOM 780 N N . ILE A 1 98 ? -13.908 -8.188 -8.504 1.00 45.31 98 ILE A N 1
ATOM 781 C CA . ILE A 1 98 ? -14.545 -7.190 -7.628 1.00 45.31 98 ILE A CA 1
ATOM 782 C C . ILE A 1 98 ? -15.003 -6.045 -8.542 1.00 45.31 98 ILE A C 1
ATOM 784 O O . ILE A 1 98 ? -14.223 -5.165 -8.898 1.00 45.31 98 ILE A O 1
ATOM 788 N N . LYS A 1 99 ? -16.273 -6.064 -8.966 1.00 45.88 99 LYS A N 1
ATOM 789 C CA . LYS A 1 99 ? -16.855 -4.985 -9.778 1.00 45.88 99 LYS A CA 1
ATOM 790 C C . LYS A 1 99 ? -17.322 -3.845 -8.875 1.00 45.88 99 LYS A C 1
ATOM 792 O O . LYS A 1 99 ? -18.409 -3.907 -8.303 1.00 45.88 99 LYS A O 1
ATOM 797 N N . ILE A 1 100 ? -16.491 -2.813 -8.767 1.00 49.97 100 ILE A N 1
ATOM 798 C CA . ILE A 1 100 ? -16.876 -1.476 -8.309 1.00 49.97 100 ILE A CA 1
ATOM 799 C C . ILE A 1 100 ? -16.731 -0.577 -9.549 1.00 49.97 100 ILE A C 1
ATOM 801 O O . ILE A 1 100 ? -15.642 -0.146 -9.903 1.00 49.97 100 ILE A O 1
ATOM 805 N N . ASP A 1 101 ? -17.832 -0.397 -10.280 1.00 50.91 101 ASP A N 1
ATOM 806 C CA . ASP A 1 101 ? -18.005 0.629 -11.323 1.00 50.91 101 ASP A CA 1
ATOM 807 C C . ASP A 1 101 ? -17.148 0.551 -12.614 1.00 50.91 101 ASP A C 1
ATOM 809 O O . ASP A 1 101 ? -16.585 1.564 -13.046 1.00 50.91 101 ASP A O 1
ATOM 813 N N . SER A 1 102 ? -17.090 -0.592 -13.317 1.00 37.56 102 SER A N 1
ATOM 814 C CA . SER A 1 102 ? -16.557 -0.606 -14.699 1.00 37.56 102 SER A CA 1
ATOM 815 C C . SER A 1 102 ? -17.264 -1.583 -15.661 1.00 37.56 102 SER A C 1
ATOM 817 O O . SER A 1 102 ? -17.404 -2.765 -15.333 1.00 37.56 102 SER A O 1
ATOM 819 N N . PRO A 1 103 ? -17.677 -1.125 -16.867 1.00 38.50 103 PRO A N 1
ATOM 820 C CA . PRO A 1 103 ? -18.238 -1.947 -17.931 1.00 38.50 103 PRO A CA 1
ATOM 821 C C . PRO A 1 103 ? -17.140 -2.365 -18.921 1.00 38.50 103 PRO A C 1
ATOM 823 O O . PRO A 1 103 ? -17.033 -1.809 -20.010 1.00 38.50 103 PRO A O 1
ATOM 826 N N . PHE A 1 104 ? -16.303 -3.341 -18.575 1.00 36.16 104 PHE A N 1
ATOM 827 C CA . PHE A 1 104 ? -15.548 -4.073 -19.597 1.00 36.16 104 PHE A CA 1
ATOM 828 C C . PHE A 1 104 ? -15.142 -5.451 -19.082 1.00 36.16 104 PHE A C 1
ATOM 830 O O . PHE A 1 104 ? -14.595 -5.582 -17.991 1.00 36.16 104 PHE A O 1
ATOM 837 N N . THR A 1 105 ? -15.429 -6.499 -19.849 1.00 36.72 105 THR A N 1
ATOM 838 C CA . THR A 1 105 ? -14.932 -7.855 -19.586 1.00 36.72 105 THR A CA 1
ATOM 839 C C . THR A 1 105 ? -14.626 -8.479 -20.940 1.00 36.72 105 THR A C 1
ATOM 841 O O . THR A 1 105 ? -15.541 -8.775 -21.704 1.00 36.72 105 THR A O 1
ATOM 844 N N . ALA A 1 106 ? -13.344 -8.623 -21.271 1.00 34.16 106 ALA A N 1
ATOM 845 C CA . ALA A 1 106 ? -12.924 -9.511 -22.348 1.00 34.16 106 ALA A CA 1
ATOM 846 C C . ALA A 1 106 ? -12.657 -10.895 -21.726 1.00 34.16 106 ALA A C 1
ATOM 848 O O . ALA A 1 106 ? -11.938 -10.963 -20.726 1.00 34.16 106 ALA A O 1
ATOM 849 N N . PRO A 1 107 ? -13.241 -11.985 -22.249 1.00 38.56 107 PRO A N 1
ATOM 850 C CA . PRO A 1 107 ? -12.917 -13.331 -21.793 1.00 38.56 107 PRO A CA 1
ATOM 851 C C . PRO A 1 107 ? -11.590 -13.794 -22.412 1.00 38.56 107 PRO A C 1
ATOM 853 O O . PRO A 1 107 ? -11.338 -13.549 -23.592 1.00 38.56 107 PRO A O 1
ATOM 856 N N . ILE A 1 108 ? -10.759 -14.485 -21.627 1.00 46.16 108 ILE A N 1
ATOM 857 C CA . ILE A 1 108 ? -9.532 -15.146 -22.100 1.00 46.16 108 ILE A CA 1
ATOM 858 C C . ILE A 1 108 ? -9.712 -16.673 -21.963 1.00 46.16 108 ILE A C 1
ATOM 860 O O . ILE A 1 108 ? -10.306 -17.113 -20.976 1.00 46.16 108 ILE A O 1
ATOM 864 N N . PRO A 1 109 ? -9.261 -17.493 -22.939 1.00 38.69 109 PRO A N 1
ATOM 865 C CA . PRO A 1 109 ? -9.544 -18.929 -22.991 1.00 38.69 109 PRO A CA 1
ATOM 866 C C . PRO A 1 109 ? -8.703 -19.726 -21.983 1.00 38.69 109 PRO A C 1
ATOM 868 O O . PRO A 1 109 ? -7.491 -19.542 -21.887 1.00 38.69 109 PRO A O 1
ATOM 871 N N . THR A 1 110 ? -9.333 -20.659 -21.270 1.00 44.03 110 THR A N 1
ATOM 872 C CA . THR A 1 110 ? -8.706 -21.556 -20.289 1.00 44.03 110 THR A CA 1
ATOM 873 C C . THR A 1 110 ? -8.433 -22.938 -20.896 1.00 44.03 110 THR A C 1
ATOM 875 O O . THR A 1 110 ? -9.323 -23.782 -20.950 1.00 44.03 110 THR A O 1
ATOM 878 N N . THR A 1 111 ? -7.200 -23.210 -21.343 1.00 41.09 111 THR A N 1
ATOM 879 C CA . THR A 1 111 ? -6.819 -24.553 -21.853 1.00 41.09 111 THR A CA 1
ATOM 880 C C . THR A 1 111 ? -5.532 -25.151 -21.282 1.00 41.09 111 THR A C 1
ATOM 882 O O . THR A 1 111 ? -5.072 -26.173 -21.778 1.00 41.09 111 THR A O 1
ATOM 885 N N . HIS A 1 112 ? -4.976 -24.627 -20.191 1.00 45.84 112 HIS A N 1
ATOM 886 C CA . HIS A 1 112 ? -3.918 -25.330 -19.455 1.00 45.84 112 HIS A CA 1
ATOM 887 C C . HIS A 1 112 ? -4.401 -25.608 -18.035 1.00 45.84 112 HIS A C 1
ATOM 889 O O . HIS A 1 112 ? -5.006 -24.731 -17.422 1.00 45.84 112 HIS A O 1
ATOM 895 N N . LYS A 1 113 ? -4.175 -26.828 -17.519 1.00 45.38 113 LYS A N 1
ATOM 896 C CA . LYS A 1 113 ? -4.276 -27.123 -16.080 1.00 45.38 113 LYS A CA 1
ATOM 897 C C . LYS A 1 113 ? -3.407 -26.084 -15.369 1.00 45.38 113 LYS A C 1
ATOM 899 O O . LYS A 1 113 ? -2.190 -26.220 -15.363 1.00 45.38 113 LYS A O 1
ATOM 904 N N . GLN A 1 114 ? -4.018 -25.012 -14.874 1.00 53.25 114 GLN A N 1
ATOM 905 C CA . GLN A 1 114 ? -3.311 -23.973 -14.143 1.00 53.25 114 GLN A CA 1
ATOM 906 C C . GLN A 1 114 ? -2.834 -24.614 -12.849 1.00 53.25 114 GLN A C 1
ATOM 908 O O . GLN A 1 114 ? -3.647 -24.934 -11.977 1.00 53.25 114 GLN A O 1
ATOM 913 N N . ASP A 1 115 ? -1.527 -24.838 -12.742 1.00 58.31 115 ASP A N 1
ATOM 914 C CA . ASP A 1 115 ? -0.921 -25.056 -11.442 1.00 58.31 115 ASP A CA 1
ATOM 915 C C . ASP A 1 115 ? -1.334 -23.881 -10.560 1.00 58.31 115 ASP A C 1
ATOM 917 O O . ASP A 1 115 ? -1.165 -22.719 -10.941 1.00 58.31 115 ASP A O 1
ATOM 921 N N . LYS A 1 116 ? -1.922 -24.175 -9.393 1.00 58.25 116 LYS A N 1
ATOM 922 C CA . LYS A 1 116 ? -2.408 -23.144 -8.456 1.00 58.25 116 LYS A CA 1
ATOM 923 C C . LYS A 1 116 ? -1.325 -22.121 -8.104 1.00 58.25 116 LYS A C 1
ATOM 925 O O . LYS A 1 116 ? -1.647 -20.995 -7.739 1.00 58.25 116 LYS A O 1
ATOM 930 N N . HIS A 1 117 ? -0.068 -22.538 -8.250 1.00 58.59 117 HIS A N 1
ATOM 931 C CA . HIS A 1 117 ? 1.142 -21.736 -8.157 1.00 58.59 117 HIS A CA 1
ATOM 932 C C . HIS A 1 117 ? 1.058 -20.425 -8.952 1.00 58.59 117 HIS A C 1
ATOM 934 O O . HIS A 1 117 ? 1.425 -19.396 -8.414 1.00 58.59 117 HIS A O 1
ATOM 940 N N . TYR A 1 118 ? 0.450 -20.404 -10.143 1.00 66.25 118 TYR A N 1
ATOM 941 C CA . TYR A 1 118 ? 0.387 -19.207 -10.999 1.00 66.25 118 TYR A CA 1
ATOM 942 C C . TYR A 1 118 ? -0.928 -18.422 -10.911 1.00 66.25 118 TYR A C 1
ATOM 944 O O . TYR A 1 118 ? -1.231 -17.634 -11.800 1.00 66.25 118 TYR A O 1
ATOM 952 N N . LEU A 1 119 ? -1.760 -18.638 -9.888 1.00 74.62 119 LEU A N 1
ATOM 953 C CA . LEU A 1 119 ? -3.040 -17.921 -9.780 1.00 74.62 119 LEU A CA 1
ATOM 954 C C . LEU A 1 119 ? -2.908 -16.516 -9.173 1.00 74.62 119 LEU A C 1
ATOM 956 O O . LEU A 1 119 ? -3.842 -15.727 -9.274 1.00 74.62 119 LEU A O 1
ATOM 960 N N . GLY A 1 120 ? -1.763 -16.195 -8.566 1.00 87.88 120 GLY A N 1
ATOM 961 C CA . GLY A 1 120 ? -1.536 -14.925 -7.883 1.00 87.88 120 GLY A CA 1
ATOM 962 C C . GLY A 1 120 ? -2.443 -14.725 -6.664 1.00 87.88 120 GLY A C 1
ATOM 963 O O . GLY A 1 120 ? -2.812 -15.681 -5.978 1.00 87.88 120 GLY A O 1
ATOM 964 N N . LEU A 1 121 ? -2.811 -13.478 -6.360 1.00 90.56 121 LEU A N 1
ATOM 965 C CA . LEU A 1 121 ? -3.848 -13.195 -5.366 1.00 90.56 121 LEU A CA 1
ATOM 966 C C . LEU A 1 121 ? -5.155 -13.810 -5.858 1.00 90.56 121 LEU A C 1
ATOM 968 O O . LEU A 1 121 ? -5.488 -13.591 -7.011 1.00 90.56 121 LEU A O 1
ATOM 972 N N . VAL A 1 122 ? -5.930 -14.494 -5.009 1.00 90.31 122 VAL A N 1
ATOM 973 C CA . VAL A 1 122 ? -7.273 -14.991 -5.362 1.00 90.31 122 VAL A CA 1
ATOM 974 C C . VAL A 1 122 ? -8.318 -14.517 -4.352 1.00 90.31 122 VAL A C 1
ATOM 976 O O . VAL A 1 122 ? -8.278 -14.867 -3.173 1.00 90.31 122 VAL A O 1
ATOM 979 N N . ILE A 1 123 ? -9.289 -13.726 -4.819 1.00 90.50 123 ILE A N 1
ATOM 980 C CA . ILE A 1 123 ? -10.427 -13.253 -4.019 1.00 90.50 123 ILE A CA 1
ATOM 981 C C . ILE A 1 123 ? -11.728 -13.724 -4.670 1.00 90.50 123 ILE A C 1
ATOM 983 O O . ILE A 1 123 ? -12.063 -13.315 -5.776 1.00 90.50 123 ILE A O 1
ATOM 987 N N . LYS A 1 124 ? -12.502 -14.553 -3.962 1.00 90.19 124 LYS A N 1
ATOM 988 C CA . LYS A 1 124 ? -13.795 -15.080 -4.432 1.00 90.19 124 LYS A CA 1
ATOM 989 C C . LYS A 1 124 ? -14.903 -14.648 -3.491 1.00 90.19 124 LYS A C 1
ATOM 991 O O . LYS A 1 124 ? -14.826 -14.889 -2.289 1.00 90.19 124 LYS A O 1
ATOM 996 N N . ASN A 1 125 ? -15.949 -14.008 -4.015 1.00 90.06 125 ASN A N 1
ATOM 997 C CA . ASN A 1 125 ? -17.070 -13.508 -3.208 1.00 90.06 125 ASN A CA 1
ATOM 998 C C . ASN A 1 125 ? -16.606 -12.652 -2.011 1.00 90.06 125 ASN A C 1
ATOM 1000 O O . ASN A 1 125 ? -17.118 -12.794 -0.896 1.00 90.06 125 ASN A O 1
ATOM 1004 N N . LYS A 1 126 ? -15.607 -11.784 -2.240 1.00 92.06 126 LYS A N 1
ATOM 1005 C CA . LYS A 1 126 ? -14.960 -10.940 -1.217 1.00 92.06 126 LYS A CA 1
ATOM 1006 C C . LYS A 1 126 ? -14.235 -11.716 -0.106 1.00 92.06 126 LYS A C 1
ATOM 1008 O O . LYS A 1 126 ? -13.949 -11.151 0.948 1.0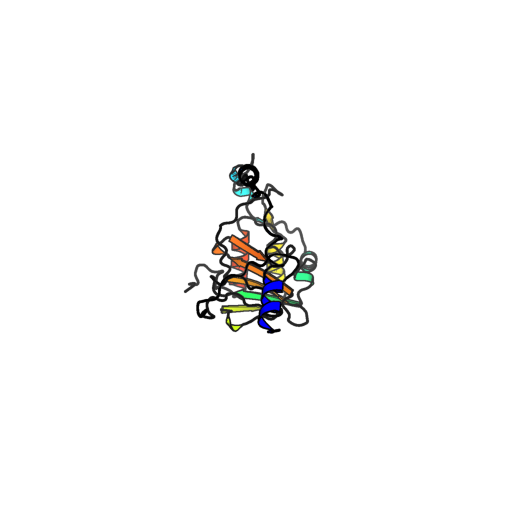0 92.06 126 LYS A O 1
ATOM 1013 N N . LYS A 1 127 ? -13.945 -13.002 -0.303 1.00 93.50 127 LYS A N 1
ATOM 1014 C CA . LYS A 1 127 ? -13.166 -13.835 0.620 1.00 93.50 127 LYS A CA 1
ATOM 1015 C C . LYS A 1 127 ? -11.815 -14.171 0.005 1.00 93.50 127 LYS A C 1
ATOM 1017 O O . LYS A 1 127 ? -11.740 -14.494 -1.177 1.00 93.50 127 LYS A O 1
ATOM 1022 N N . LEU A 1 128 ? -10.777 -14.096 0.830 1.00 93.44 128 LEU A N 1
ATOM 1023 C CA . LEU A 1 128 ? -9.413 -14.442 0.453 1.00 93.44 128 LEU A CA 1
ATOM 1024 C C . LEU A 1 128 ? -9.266 -15.960 0.337 1.00 93.44 128 LEU A C 1
ATOM 1026 O O . LEU A 1 128 ? -9.616 -16.681 1.274 1.00 93.44 128 LEU A O 1
ATOM 1030 N N . ASP A 1 129 ? -8.740 -16.431 -0.786 1.00 91.75 129 ASP A N 1
ATOM 1031 C CA . ASP A 1 129 ? -8.228 -17.789 -0.914 1.00 91.75 129 ASP A CA 1
ATOM 1032 C C . ASP A 1 129 ? -6.766 -17.788 -0.455 1.00 91.75 129 ASP A C 1
ATOM 1034 O O . ASP A 1 129 ? -5.894 -17.202 -1.088 1.00 91.75 129 ASP A O 1
ATOM 1038 N N . TYR A 1 130 ? -6.509 -18.406 0.694 1.00 92.81 130 TYR A N 1
ATOM 1039 C CA . TYR A 1 130 ? -5.173 -18.445 1.285 1.00 92.81 130 TYR A CA 1
ATOM 1040 C C . TYR A 1 130 ? -4.234 -19.425 0.573 1.00 92.81 130 TYR A C 1
ATOM 1042 O O . TYR A 1 130 ? -3.030 -19.363 0.795 1.00 92.81 130 TYR A O 1
ATOM 1050 N N . SER A 1 131 ? -4.757 -2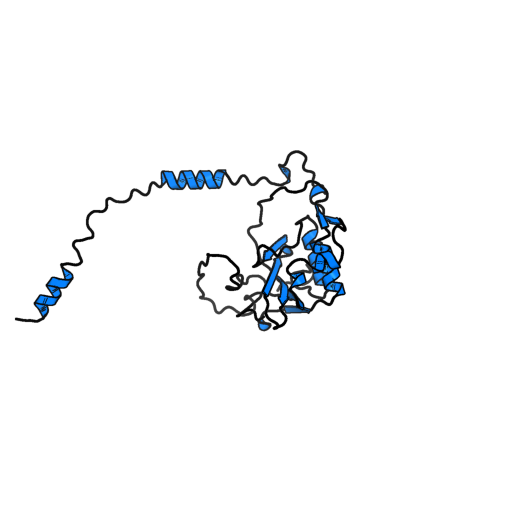0.327 -0.269 1.00 89.56 131 SER A N 1
ATOM 1051 C CA . SER A 1 131 ? -3.956 -21.397 -0.881 1.00 89.56 131 SER A CA 1
ATOM 1052 C C . SER A 1 131 ? -2.970 -20.917 -1.949 1.00 89.56 131 SER A C 1
ATOM 1054 O O . SER A 1 131 ? -2.127 -21.698 -2.380 1.00 89.56 131 SER A O 1
ATOM 1056 N N . THR A 1 132 ? -3.063 -19.651 -2.360 1.00 88.00 132 THR A N 1
ATOM 1057 C CA . THR A 1 132 ? -2.180 -19.030 -3.356 1.00 88.00 132 THR A CA 1
ATOM 1058 C C . THR A 1 132 ? -1.200 -18.020 -2.747 1.00 88.00 132 THR A C 1
ATOM 1060 O O . THR A 1 132 ? -0.412 -17.412 -3.470 1.00 88.00 132 THR A O 1
ATOM 1063 N N . LEU A 1 133 ? -1.239 -17.826 -1.422 1.00 92.69 133 LEU A N 1
ATOM 1064 C CA . LEU A 1 133 ? -0.404 -16.856 -0.715 1.00 92.69 133 LEU A CA 1
ATOM 1065 C C . LEU A 1 133 ? 0.882 -17.500 -0.198 1.00 92.69 133 LEU A C 1
ATOM 1067 O O . LEU A 1 133 ? 0.871 -18.636 0.272 1.00 92.69 133 LEU A O 1
ATOM 1071 N N . ILE A 1 134 ? 1.969 -16.734 -0.230 1.00 94.12 134 ILE A N 1
ATOM 1072 C CA . ILE A 1 134 ? 3.291 -17.146 0.254 1.00 94.12 134 ILE A CA 1
ATOM 1073 C C . ILE A 1 134 ? 3.499 -16.612 1.674 1.00 94.12 134 ILE A C 1
ATOM 1075 O O . ILE A 1 134 ? 3.710 -17.380 2.609 1.00 94.12 134 ILE A O 1
ATOM 1079 N N . GLU A 1 135 ? 3.365 -15.299 1.871 1.00 97.44 135 GLU A N 1
ATOM 1080 C CA . GLU A 1 135 ? 3.439 -14.666 3.189 1.00 97.44 135 GLU A CA 1
ATOM 1081 C C . GLU A 1 135 ? 2.195 -13.821 3.446 1.00 97.44 135 GLU A C 1
ATOM 1083 O O . GLU A 1 135 ? 1.606 -13.228 2.540 1.00 97.44 135 GLU A O 1
ATOM 1088 N N . THR A 1 136 ? 1.809 -13.720 4.718 1.00 98.25 136 THR A N 1
ATOM 1089 C CA . THR A 1 136 ? 0.725 -12.834 5.145 1.00 98.25 136 THR A CA 1
ATOM 1090 C C . THR A 1 136 ? 1.096 -12.111 6.431 1.00 98.25 136 THR A C 1
ATOM 1092 O O . THR A 1 136 ? 1.729 -12.670 7.329 1.00 98.25 136 THR A O 1
ATOM 1095 N N . LYS A 1 137 ? 0.674 -10.851 6.548 1.00 98.62 137 LYS A N 1
ATOM 1096 C CA . LYS A 1 137 ? 0.858 -10.056 7.759 1.00 98.62 137 LYS A CA 1
ATOM 1097 C C . LYS A 1 137 ? -0.339 -9.166 8.027 1.00 98.62 137 LYS A C 1
ATOM 1099 O O . LYS A 1 137 ? -0.586 -8.212 7.299 1.00 98.62 137 LYS A O 1
ATOM 1104 N N . VAL A 1 138 ? -1.036 -9.411 9.134 1.00 98.69 138 VAL A N 1
ATOM 1105 C CA . VAL A 1 138 ? -1.985 -8.431 9.677 1.00 98.69 138 VAL A CA 1
ATOM 1106 C C . VAL A 1 138 ? -1.208 -7.286 10.322 1.00 98.69 138 VAL A C 1
ATOM 1108 O O . VAL A 1 138 ? -0.341 -7.519 11.170 1.00 98.69 138 VAL A O 1
ATOM 1111 N N . LEU A 1 139 ? -1.520 -6.056 9.918 1.00 98.81 139 LEU A N 1
ATOM 1112 C CA . LEU A 1 139 ? -0.890 -4.860 10.458 1.00 98.81 139 LEU A CA 1
ATOM 1113 C C . LEU A 1 139 ? -1.480 -4.497 11.819 1.00 98.81 139 LEU A C 1
ATOM 1115 O O . LEU A 1 139 ? -2.697 -4.420 11.989 1.00 98.81 139 LEU A O 1
ATOM 1119 N N . ASN A 1 140 ? -0.607 -4.209 12.782 1.00 98.50 140 ASN A N 1
ATOM 1120 C CA . ASN A 1 140 ? -1.014 -3.561 14.026 1.00 98.50 140 ASN A CA 1
ATOM 1121 C C . ASN A 1 140 ? -1.153 -2.040 13.838 1.00 98.50 140 ASN A C 1
ATOM 1123 O O . ASN A 1 140 ? -0.748 -1.482 12.817 1.00 98.50 140 ASN A O 1
ATOM 1127 N N . ARG A 1 141 ? -1.674 -1.342 14.856 1.00 98.06 141 ARG A N 1
ATOM 1128 C CA . ARG A 1 141 ? -1.898 0.110 14.786 1.00 98.06 141 ARG A CA 1
ATOM 1129 C C . ARG A 1 141 ? -0.641 0.902 14.403 1.00 98.06 141 ARG A C 1
ATOM 1131 O O . ARG A 1 141 ? -0.714 1.717 13.492 1.00 98.06 141 ARG A O 1
ATOM 1138 N N . LYS A 1 142 ? 0.509 0.636 15.031 1.00 98.44 142 LYS A N 1
ATOM 1139 C CA . LYS A 1 142 ? 1.763 1.351 14.724 1.00 98.44 142 LYS A CA 1
ATOM 1140 C C . LYS A 1 142 ? 2.178 1.159 13.262 1.00 98.44 142 LYS A C 1
ATOM 1142 O O . LYS A 1 142 ? 2.607 2.107 12.616 1.00 98.44 142 LYS A O 1
ATOM 1147 N N . GLN A 1 143 ? 1.999 -0.045 12.720 1.00 98.81 143 GLN A N 1
ATOM 1148 C CA . GLN A 1 143 ? 2.302 -0.332 11.317 1.00 98.81 143 GLN A CA 1
ATOM 1149 C C . GLN A 1 143 ? 1.320 0.351 10.357 1.00 98.81 143 GLN A C 1
ATOM 1151 O O . GLN A 1 143 ? 1.739 0.845 9.316 1.00 98.81 143 GLN A O 1
ATOM 1156 N N . VAL A 1 144 ? 0.031 0.436 10.702 1.00 98.75 144 VAL A N 1
ATOM 1157 C CA . VAL A 1 144 ? -0.946 1.211 9.914 1.00 98.75 144 VAL A 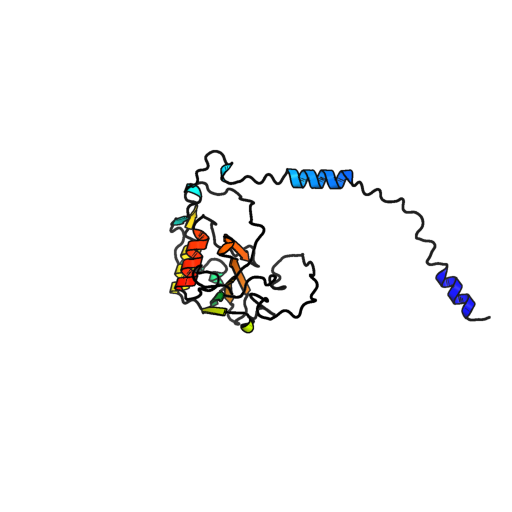CA 1
ATOM 1158 C C . VAL A 1 144 ? -0.589 2.700 9.923 1.00 98.75 144 VAL A C 1
ATOM 1160 O O . VAL A 1 144 ? -0.661 3.361 8.885 1.00 98.75 144 VAL A O 1
ATOM 1163 N N . GLU A 1 145 ? -0.168 3.235 11.068 1.00 98.38 145 GLU A N 1
ATOM 1164 C CA . GLU A 1 145 ? 0.287 4.622 11.192 1.00 98.38 145 GLU A CA 1
ATOM 1165 C C . GLU A 1 145 ? 1.542 4.892 10.349 1.00 98.38 145 GLU A C 1
ATOM 1167 O O . GLU A 1 145 ? 1.618 5.944 9.714 1.00 98.38 145 GLU A O 1
ATOM 1172 N N . GLU A 1 146 ? 2.486 3.950 10.288 1.00 98.56 146 GLU A N 1
ATOM 1173 C CA . GLU A 1 146 ? 3.684 4.029 9.442 1.00 98.56 146 GLU A CA 1
ATOM 1174 C C . GLU A 1 146 ? 3.334 3.956 7.947 1.00 98.56 146 GLU A C 1
ATOM 1176 O O . GLU A 1 146 ? 3.718 4.848 7.186 1.00 98.56 146 GLU A O 1
ATOM 1181 N N . LEU A 1 147 ? 2.528 2.969 7.536 1.00 98.69 147 LEU A N 1
ATOM 1182 C CA . LEU A 1 147 ? 2.058 2.817 6.154 1.00 98.69 147 LEU A CA 1
ATOM 1183 C C . LEU A 1 147 ? 1.361 4.086 5.663 1.00 98.69 147 LEU A C 1
ATOM 1185 O O . LEU A 1 147 ? 1.710 4.651 4.629 1.00 98.69 147 LEU A O 1
ATOM 1189 N N . THR A 1 148 ? 0.389 4.576 6.428 1.00 98.25 148 THR A N 1
ATOM 1190 C CA . THR A 1 148 ? -0.361 5.771 6.034 1.00 98.25 148 THR A CA 1
ATOM 1191 C C . THR A 1 148 ? 0.517 7.023 6.024 1.00 98.25 148 THR A C 1
ATOM 1193 O O . THR A 1 148 ? 0.233 7.949 5.267 1.00 98.25 148 THR A O 1
ATOM 1196 N N . ASN A 1 149 ? 1.598 7.070 6.812 1.00 98.44 149 ASN A N 1
ATOM 1197 C CA . ASN A 1 149 ? 2.555 8.175 6.772 1.00 98.44 149 ASN A CA 1
ATOM 1198 C C . ASN A 1 149 ? 3.313 8.186 5.436 1.00 98.44 149 ASN A C 1
ATOM 1200 O O . ASN A 1 149 ? 3.434 9.241 4.820 1.00 98.44 149 ASN A O 1
ATOM 1204 N N . ILE A 1 150 ? 3.737 7.013 4.949 1.00 98.31 150 ILE A N 1
ATOM 1205 C CA . ILE A 1 150 ? 4.356 6.852 3.621 1.00 98.31 150 ILE A CA 1
ATOM 1206 C C . ILE A 1 150 ? 3.388 7.290 2.516 1.00 98.31 150 ILE A C 1
ATOM 1208 O O . ILE A 1 150 ? 3.781 8.016 1.602 1.00 98.31 150 ILE A O 1
ATOM 1212 N N . VAL A 1 151 ? 2.121 6.880 2.607 1.00 97.06 151 VAL A N 1
ATOM 1213 C CA . VAL A 1 151 ? 1.103 7.165 1.583 1.00 97.06 151 VAL A CA 1
ATOM 1214 C C . VAL A 1 151 ? 0.755 8.655 1.519 1.00 97.06 151 VAL A C 1
ATOM 1216 O O . VAL A 1 151 ? 0.726 9.225 0.433 1.00 97.06 151 VAL A O 1
ATOM 1219 N N . PHE A 1 152 ? 0.516 9.309 2.659 1.00 96.88 152 PHE A N 1
ATOM 1220 C CA . PHE A 1 152 ? -0.099 10.643 2.667 1.00 96.88 152 PHE A CA 1
ATOM 1221 C C . PHE A 1 152 ? 0.844 11.810 2.974 1.00 96.88 152 PHE A C 1
ATOM 1223 O O . PHE A 1 152 ? 0.499 12.938 2.638 1.00 96.88 152 PHE A O 1
ATOM 1230 N N . ASN A 1 153 ? 1.998 11.581 3.606 1.00 97.44 153 ASN A N 1
ATOM 1231 C CA . ASN A 1 153 ? 2.890 12.664 4.049 1.00 97.44 153 ASN A CA 1
ATOM 1232 C C . ASN A 1 153 ? 4.161 12.791 3.209 1.00 97.44 153 ASN A C 1
ATOM 1234 O O . ASN A 1 153 ? 5.164 13.321 3.683 1.00 97.44 153 ASN A O 1
ATOM 1238 N N . TYR A 1 154 ? 4.119 12.315 1.967 1.00 95.81 154 TYR A N 1
ATOM 1239 C CA . TYR A 1 154 ? 5.197 12.493 1.006 1.00 95.81 154 TYR A CA 1
ATOM 1240 C C . TYR A 1 154 ? 4.645 12.972 -0.327 1.00 95.81 154 TYR A C 1
ATOM 1242 O O . TYR A 1 154 ? 3.657 12.422 -0.816 1.00 95.81 154 TYR A O 1
ATOM 1250 N N . ASP A 1 155 ? 5.321 13.954 -0.908 1.00 93.12 155 ASP A N 1
ATOM 1251 C CA . ASP A 1 155 ? 4.977 14.579 -2.185 1.00 93.12 155 ASP A CA 1
ATOM 1252 C C . ASP A 1 155 ? 6.248 14.775 -3.029 1.00 93.12 155 ASP A C 1
ATOM 1254 O O . ASP A 1 155 ? 7.359 14.498 -2.567 1.00 93.12 155 ASP A O 1
ATOM 1258 N N . PHE A 1 156 ? 6.087 15.240 -4.263 1.00 91.44 156 PHE A N 1
ATOM 1259 C CA . PHE A 1 156 ? 7.189 15.643 -5.131 1.00 91.44 156 PHE A CA 1
ATOM 1260 C C . PHE A 1 156 ? 7.971 16.821 -4.532 1.00 91.44 156 PHE A C 1
ATOM 1262 O O . PHE A 1 156 ? 7.385 17.770 -4.005 1.00 91.44 156 PHE A O 1
ATOM 1269 N N . ALA A 1 157 ? 9.300 16.783 -4.650 1.00 91.00 157 ALA A N 1
ATOM 1270 C CA . ALA A 1 157 ? 10.204 17.827 -4.165 1.00 91.00 157 ALA A CA 1
ATOM 1271 C C . ALA A 1 157 ? 10.022 19.172 -4.878 1.00 91.00 157 ALA A C 1
ATOM 1273 O O . ALA A 1 157 ? 10.396 20.215 -4.344 1.00 91.00 157 ALA A O 1
ATOM 1274 N N . GLY A 1 158 ? 9.495 19.145 -6.101 1.00 86.81 158 GLY A N 1
ATOM 1275 C CA . GLY A 1 158 ? 9.343 20.329 -6.932 1.00 86.81 158 GLY A CA 1
ATOM 1276 C C . GLY A 1 158 ? 7.987 20.398 -7.610 1.00 86.81 158 GLY A C 1
ATOM 1277 O O . GLY A 1 158 ? 6.955 20.546 -6.960 1.00 86.81 158 GLY A O 1
ATOM 1278 N N . MET A 1 159 ? 8.016 20.380 -8.943 1.00 75.75 159 MET A N 1
ATOM 1279 C CA . MET A 1 159 ? 6.862 20.689 -9.781 1.00 75.75 159 MET A CA 1
ATOM 1280 C C . MET A 1 159 ? 5.664 19.789 -9.432 1.00 75.75 159 MET A C 1
ATOM 1282 O O . MET A 1 159 ? 5.744 18.567 -9.510 1.00 75.75 159 MET A O 1
ATOM 1286 N N . LYS A 1 160 ? 4.551 20.408 -9.031 1.00 66.62 160 LYS A N 1
ATOM 1287 C CA . LYS A 1 160 ? 3.304 19.718 -8.676 1.00 66.62 160 LYS A CA 1
ATOM 1288 C C . LYS A 1 160 ? 2.371 19.676 -9.889 1.00 66.62 160 LYS A C 1
ATOM 1290 O O . LYS A 1 160 ? 2.394 20.589 -10.708 1.00 66.62 160 LYS A O 1
ATOM 1295 N N . ASN A 1 161 ? 1.509 18.662 -9.965 1.00 58.50 161 ASN A N 1
ATOM 1296 C CA . ASN A 1 161 ? 0.383 18.581 -10.912 1.00 58.50 161 ASN A CA 1
ATOM 1297 C C . ASN A 1 161 ? 0.729 18.445 -12.408 1.00 58.50 161 ASN A C 1
ATOM 1299 O O . ASN A 1 161 ? 0.004 18.979 -13.245 1.00 58.50 161 ASN A O 1
ATOM 1303 N N . TYR A 1 162 ? 1.775 17.707 -12.779 1.00 62.78 162 TYR A N 1
ATOM 1304 C CA . TYR A 1 162 ? 1.970 17.329 -14.181 1.00 62.78 162 TYR A CA 1
ATOM 1305 C C . TYR A 1 162 ? 1.593 15.853 -14.397 1.00 62.78 162 TYR A C 1
ATOM 1307 O O . TYR A 1 162 ? 1.974 14.962 -13.636 1.00 62.78 162 TYR A O 1
ATOM 1315 N N . THR A 1 163 ? 0.771 15.590 -15.415 1.00 49.50 163 THR A N 1
ATOM 1316 C CA . THR A 1 163 ? 0.304 14.238 -15.741 1.00 49.50 163 THR A CA 1
ATOM 1317 C C . THR A 1 163 ? 1.385 13.504 -16.518 1.00 49.50 163 THR A C 1
ATOM 1319 O O . THR A 1 163 ? 1.715 13.891 -17.635 1.00 49.50 163 THR A O 1
ATOM 1322 N N . VAL A 1 164 ? 1.907 12.416 -15.959 1.00 53.84 164 VAL A N 1
ATOM 1323 C CA . VAL A 1 164 ? 2.780 11.505 -16.705 1.00 53.84 164 VAL A CA 1
ATOM 1324 C C . VAL A 1 164 ? 1.968 10.340 -17.209 1.00 53.84 164 VAL A C 1
ATOM 1326 O O . VAL A 1 164 ? 1.322 9.637 -16.438 1.00 53.84 164 VAL A O 1
ATOM 1329 N N . THR A 1 165 ? 2.003 10.150 -18.522 1.00 45.50 165 THR A N 1
ATOM 1330 C CA . THR A 1 165 ? 1.408 8.999 -19.195 1.00 45.50 165 THR A CA 1
ATOM 1331 C C . THR A 1 165 ? 2.536 8.150 -19.757 1.00 45.50 165 THR A C 1
ATOM 1333 O O . THR A 1 165 ? 2.946 8.294 -20.901 1.00 45.50 165 THR A O 1
ATOM 1336 N N . GLY A 1 166 ? 3.081 7.282 -18.913 1.00 48.97 166 GLY A N 1
ATOM 1337 C CA . GLY A 1 166 ? 4.132 6.348 -19.289 1.00 48.97 166 GLY A CA 1
ATOM 1338 C C . GLY A 1 166 ? 4.146 5.219 -18.281 1.00 48.97 166 GLY A C 1
ATOM 1339 O O . GLY A 1 166 ? 4.779 5.333 -17.241 1.00 48.97 166 GLY A O 1
ATOM 1340 N N . PHE A 1 167 ? 3.387 4.167 -18.563 1.00 50.47 167 PHE A N 1
ATOM 1341 C CA . PHE A 1 167 ? 3.472 2.923 -17.812 1.00 50.47 167 PHE A CA 1
ATOM 1342 C C . PHE A 1 167 ? 4.359 1.976 -18.611 1.00 50.47 167 PHE A C 1
ATOM 1344 O O . PHE A 1 167 ? 4.214 1.878 -19.834 1.00 50.47 167 PHE A O 1
ATOM 1351 N N . ALA A 1 168 ? 5.280 1.290 -17.937 1.00 52.28 168 ALA A N 1
ATOM 1352 C CA . ALA A 1 168 ? 5.883 0.102 -18.517 1.00 52.28 168 ALA A CA 1
ATOM 1353 C C . ALA A 1 168 ? 4.750 -0.870 -18.890 1.00 52.28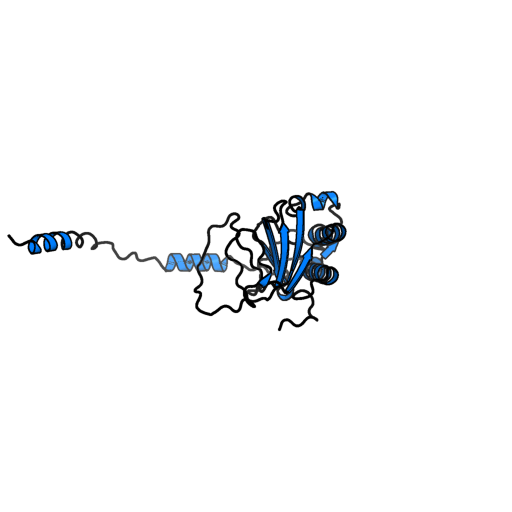 168 ALA A C 1
ATOM 1355 O O . ALA A 1 168 ? 3.779 -1.004 -18.149 1.00 52.28 168 ALA A O 1
ATOM 1356 N N . ALA A 1 169 ? 4.860 -1.553 -20.030 1.00 57.69 169 ALA A N 1
ATOM 1357 C CA . ALA A 1 169 ? 3.862 -2.537 -20.463 1.00 57.69 169 ALA A CA 1
ATOM 1358 C C . ALA A 1 169 ? 3.785 -3.777 -19.542 1.00 57.69 169 ALA A C 1
ATOM 1360 O O . ALA A 1 169 ? 2.941 -4.642 -19.752 1.00 57.69 169 ALA A O 1
ATOM 1361 N N . CYS A 1 170 ? 4.675 -3.873 -18.549 1.00 72.38 170 CYS A N 1
ATOM 1362 C CA . CYS A 1 170 ? 4.755 -4.968 -17.598 1.00 72.38 170 CYS A CA 1
ATOM 1363 C C . CYS A 1 170 ? 4.074 -4.577 -16.281 1.00 72.38 170 CYS A C 1
ATOM 1365 O O . CYS A 1 170 ? 4.472 -3.608 -15.629 1.00 72.38 170 CYS A O 1
ATOM 1367 N N . PHE A 1 171 ? 3.070 -5.354 -15.884 1.00 84.50 171 PHE A N 1
ATOM 1368 C CA . PHE A 1 171 ? 2.530 -5.352 -14.533 1.00 84.50 171 PHE A CA 1
ATOM 1369 C C . PHE A 1 171 ? 2.437 -6.802 -14.058 1.00 84.50 171 PHE A C 1
ATOM 1371 O O . PHE A 1 171 ? 1.585 -7.556 -14.517 1.00 84.50 171 PHE A O 1
ATOM 1378 N N . ASP A 1 172 ? 3.365 -7.180 -13.179 1.00 86.44 172 ASP A N 1
ATOM 1379 C CA . ASP A 1 172 ? 3.476 -8.516 -12.593 1.00 86.44 172 ASP A CA 1
ATOM 1380 C C . ASP A 1 172 ? 3.447 -8.411 -11.057 1.00 86.44 172 ASP A C 1
ATOM 1382 O O . ASP A 1 172 ? 4.499 -8.447 -10.406 1.00 86.44 172 ASP A O 1
ATOM 1386 N N . PRO A 1 173 ? 2.276 -8.136 -10.454 1.00 91.75 173 PRO A N 1
ATOM 1387 C CA . PRO A 1 173 ? 2.193 -7.890 -9.025 1.00 91.75 173 PRO A CA 1
ATOM 1388 C C . PRO A 1 173 ? 2.493 -9.167 -8.238 1.00 91.75 173 PRO A C 1
ATOM 1390 O O . PRO A 1 173 ? 2.056 -10.258 -8.593 1.00 91.75 173 PRO A O 1
ATOM 1393 N N . ARG A 1 174 ? 3.226 -9.010 -7.133 1.00 94.56 174 ARG A N 1
ATOM 1394 C CA . ARG A 1 174 ? 3.601 -10.104 -6.213 1.00 94.56 174 ARG A CA 1
ATOM 1395 C C . ARG A 1 174 ? 3.210 -9.817 -4.773 1.00 94.56 174 ARG A C 1
ATOM 1397 O O . ARG A 1 174 ? 3.505 -10.598 -3.871 1.00 94.56 174 ARG A O 1
ATOM 1404 N N . ASN A 1 175 ? 2.583 -8.667 -4.545 1.00 97.00 175 ASN A N 1
ATOM 1405 C CA . ASN A 1 175 ? 2.247 -8.156 -3.234 1.00 97.00 175 ASN A CA 1
ATOM 1406 C C . ASN A 1 175 ? 0.938 -7.380 -3.300 1.00 97.00 175 ASN A C 1
ATOM 1408 O O . ASN A 1 175 ? 0.721 -6.635 -4.254 1.00 97.00 175 ASN A O 1
ATOM 1412 N N . SER A 1 176 ? 0.137 -7.459 -2.237 1.00 96.75 176 SER A N 1
ATOM 1413 C CA . SER A 1 176 ? -1.040 -6.595 -2.098 1.00 96.75 176 SER A CA 1
ATOM 1414 C C . SER A 1 176 ? -1.250 -6.111 -0.676 1.00 96.75 176 SER A C 1
ATOM 1416 O O . SER A 1 176 ? -0.859 -6.761 0.299 1.00 96.75 176 SER A O 1
ATOM 1418 N N . ILE A 1 177 ? -1.936 -4.976 -0.567 1.00 98.38 177 ILE A N 1
ATOM 1419 C CA . ILE A 1 177 ? -2.541 -4.491 0.674 1.00 98.38 177 ILE A CA 1
ATOM 1420 C C . ILE A 1 177 ? -4.039 -4.771 0.601 1.00 98.38 177 ILE A C 1
ATOM 1422 O O . ILE A 1 177 ? -4.727 -4.233 -0.261 1.00 98.38 177 ILE A O 1
ATOM 1426 N N . LEU A 1 178 ? -4.546 -5.598 1.509 1.00 97.75 178 LEU A N 1
ATOM 1427 C CA . LEU A 1 178 ? -5.945 -6.013 1.567 1.00 97.75 178 LEU A CA 1
ATOM 1428 C C . LEU A 1 178 ? -6.676 -5.283 2.696 1.00 97.75 178 LEU A C 1
ATOM 1430 O O . LEU A 1 178 ? -6.200 -5.265 3.839 1.00 97.75 178 LEU A O 1
ATOM 1434 N N . PHE A 1 179 ? -7.861 -4.746 2.402 1.00 97.88 179 PHE A N 1
ATOM 1435 C CA . PHE A 1 179 ? -8.693 -4.019 3.360 1.00 97.88 179 PHE A CA 1
ATOM 1436 C C . PHE A 1 179 ? -9.978 -4.793 3.655 1.00 97.88 179 PHE A C 1
ATOM 1438 O O . PHE A 1 179 ? -10.775 -5.081 2.760 1.00 97.88 179 PHE A O 1
ATOM 1445 N N . PHE A 1 180 ? -10.180 -5.138 4.928 1.00 98.12 180 PHE A N 1
ATOM 1446 C CA . PHE A 1 180 ? -11.300 -5.961 5.378 1.00 98.12 180 PHE A CA 1
ATO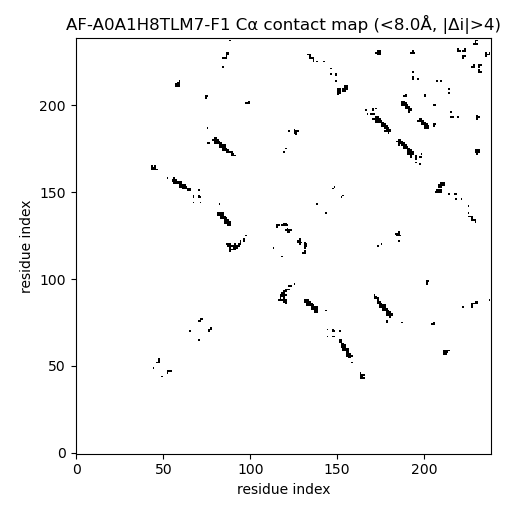M 1447 C C . PHE A 1 180 ? -12.321 -5.151 6.171 1.00 98.12 180 PHE A C 1
ATOM 1449 O O . PHE A 1 180 ? -11.959 -4.318 7.008 1.00 98.12 180 PHE A O 1
ATOM 1456 N N . ASP A 1 181 ? -13.595 -5.461 5.951 1.00 97.00 181 ASP A N 1
ATOM 1457 C CA . ASP A 1 181 ? -14.707 -4.948 6.741 1.00 97.00 181 ASP A CA 1
ATOM 1458 C C . ASP A 1 181 ? -14.866 -5.719 8.068 1.00 97.00 181 ASP A C 1
ATOM 1460 O O . ASP A 1 181 ? -14.159 -6.690 8.361 1.00 97.00 181 ASP A O 1
ATOM 1464 N N . LYS A 1 182 ? -15.846 -5.303 8.877 1.00 96.50 182 LYS A N 1
ATOM 1465 C CA . LYS A 1 182 ? -16.200 -5.963 10.146 1.00 96.50 182 LYS A CA 1
ATOM 1466 C C . LYS A 1 182 ? -16.683 -7.413 9.999 1.00 96.50 182 LYS A C 1
ATOM 1468 O O . LYS A 1 182 ? -16.679 -8.149 10.977 1.00 96.50 182 LYS A O 1
ATOM 1473 N N . ASN A 1 183 ? -17.103 -7.820 8.802 1.00 96.25 183 ASN A N 1
ATOM 1474 C CA . ASN A 1 183 ? -17.578 -9.171 8.501 1.00 96.25 183 ASN A CA 1
ATOM 1475 C C . ASN A 1 183 ? -16.447 -10.072 7.976 1.00 96.25 183 ASN A C 1
ATOM 1477 O O . ASN A 1 183 ? -16.709 -11.189 7.526 1.00 96.25 183 ASN A O 1
ATOM 1481 N N . GLY A 1 184 ? -15.202 -9.581 7.967 1.00 95.31 184 GLY A N 1
ATOM 1482 C CA . GLY A 1 184 ? -14.055 -10.297 7.418 1.00 95.31 184 GLY A CA 1
ATOM 1483 C C . GLY A 1 184 ? -14.062 -10.399 5.891 1.00 95.31 184 GLY A C 1
ATOM 1484 O O . GLY A 1 184 ? -13.336 -11.232 5.348 1.00 95.31 184 GLY A O 1
ATOM 1485 N N . LYS A 1 185 ? -14.855 -9.576 5.193 1.00 97.12 185 LYS A N 1
ATOM 1486 C CA . LYS A 1 185 ? -14.878 -9.499 3.728 1.00 97.12 185 LYS A CA 1
ATOM 1487 C C . LYS A 1 185 ? -13.892 -8.443 3.240 1.00 97.12 185 LYS A C 1
ATOM 1489 O O . LYS A 1 185 ? -13.835 -7.350 3.798 1.00 97.12 185 LYS A O 1
ATOM 1494 N N . ILE A 1 186 ? -13.154 -8.754 2.179 1.00 96.19 186 ILE A N 1
ATOM 1495 C CA . ILE A 1 186 ? -12.309 -7.786 1.477 1.00 96.19 186 ILE A CA 1
ATOM 1496 C C . ILE A 1 186 ? -13.223 -6.836 0.704 1.00 96.19 186 ILE A C 1
ATOM 1498 O O . ILE A 1 186 ? -13.997 -7.274 -0.149 1.00 96.19 186 ILE A O 1
ATOM 1502 N N . PHE A 1 187 ? -13.162 -5.545 1.022 1.00 94.81 187 PHE A N 1
ATOM 1503 C CA . PHE A 1 187 ? -13.920 -4.525 0.294 1.00 94.81 187 PHE A CA 1
ATOM 1504 C C . PHE A 1 187 ? -13.063 -3.767 -0.720 1.00 94.81 187 PHE A C 1
ATOM 1506 O O . PHE A 1 187 ? -13.628 -3.187 -1.641 1.00 94.81 187 PHE A O 1
ATOM 1513 N N . ASP A 1 188 ? -11.737 -3.794 -0.570 1.00 94.50 188 ASP A N 1
ATOM 1514 C CA . ASP A 1 188 ? -10.799 -3.229 -1.535 1.00 94.50 188 ASP A CA 1
ATOM 1515 C C . ASP A 1 188 ? -9.396 -3.819 -1.360 1.00 94.50 188 ASP A C 1
ATOM 1517 O O . ASP A 1 188 ? -9.072 -4.391 -0.310 1.00 94.50 188 ASP A O 1
ATOM 1521 N N . HIS A 1 189 ? -8.559 -3.648 -2.378 1.00 95.50 189 HIS A N 1
ATOM 1522 C CA . HIS A 1 189 ? -7.156 -4.032 -2.337 1.00 95.50 189 HIS A CA 1
ATOM 1523 C C . HIS A 1 189 ? -6.305 -3.205 -3.300 1.00 95.50 189 HIS A C 1
ATOM 1525 O O . HIS A 1 189 ? -6.800 -2.653 -4.280 1.00 95.50 189 HIS A O 1
ATOM 1531 N N . LEU A 1 190 ? -5.018 -3.123 -2.977 1.00 94.81 190 LEU A N 1
ATOM 1532 C CA . LEU A 1 190 ? -3.998 -2.455 -3.771 1.00 94.81 190 LEU A CA 1
ATOM 1533 C C . LEU A 1 190 ? -2.923 -3.477 -4.136 1.00 94.81 190 LEU A C 1
ATOM 1535 O O . LEU A 1 190 ? -2.174 -3.892 -3.249 1.00 94.81 190 LEU A O 1
ATOM 1539 N N . ASP A 1 191 ? -2.845 -3.839 -5.409 1.00 93.94 191 ASP A N 1
ATOM 1540 C CA . ASP A 1 191 ? -1.823 -4.723 -5.962 1.00 93.94 191 ASP A CA 1
ATOM 1541 C C . ASP A 1 191 ? -0.583 -3.915 -6.317 1.00 93.94 191 ASP A C 1
ATOM 1543 O O . ASP A 1 191 ? -0.669 -2.840 -6.911 1.00 93.94 191 ASP A O 1
ATOM 1547 N N . ILE A 1 192 ? 0.587 -4.421 -5.943 1.00 94.12 192 ILE A N 1
ATOM 1548 C CA . ILE A 1 192 ? 1.859 -3.718 -6.070 1.00 94.12 192 ILE A CA 1
ATOM 1549 C C . ILE A 1 192 ? 2.859 -4.626 -6.783 1.00 94.12 192 ILE A C 1
ATOM 1551 O O . ILE A 1 192 ? 3.141 -5.746 -6.351 1.00 94.12 192 ILE A O 1
ATOM 1555 N N . CYS A 1 193 ? 3.445 -4.105 -7.860 1.00 92.75 193 CYS A N 1
ATOM 1556 C CA . CYS A 1 193 ? 4.644 -4.662 -8.471 1.00 92.75 193 CYS A CA 1
ATOM 1557 C C . CYS A 1 193 ? 5.826 -3.742 -8.145 1.00 92.75 193 CYS A C 1
ATOM 1559 O O . CYS A 1 193 ? 6.035 -2.726 -8.816 1.00 92.75 193 CYS A O 1
ATOM 1561 N N . PHE A 1 194 ? 6.615 -4.099 -7.127 1.00 93.38 194 PHE A N 1
ATOM 1562 C CA . PHE A 1 194 ? 7.804 -3.327 -6.750 1.00 93.38 194 PHE A CA 1
ATOM 1563 C C . PHE A 1 194 ? 8.851 -3.300 -7.869 1.00 93.38 194 PHE A C 1
ATOM 1565 O O . PHE A 1 194 ? 9.423 -2.252 -8.139 1.00 93.38 194 PHE A O 1
ATOM 1572 N N . HIS A 1 195 ? 9.034 -4.410 -8.591 1.00 88.50 195 HIS A N 1
ATOM 1573 C CA . HIS A 1 195 ? 9.946 -4.471 -9.738 1.00 88.50 195 HIS A CA 1
ATOM 1574 C C . HIS A 1 195 ? 9.511 -3.558 -10.899 1.00 88.50 195 HIS A C 1
ATOM 1576 O O . HIS A 1 195 ? 10.343 -2.945 -11.561 1.00 88.50 195 HIS A O 1
ATOM 1582 N N . CYS A 1 196 ? 8.201 -3.437 -11.124 1.00 87.50 196 CYS A N 1
ATOM 1583 C CA . CYS A 1 196 ? 7.634 -2.633 -12.204 1.00 87.50 196 CYS A CA 1
ATOM 1584 C C . CYS A 1 196 ? 7.511 -1.148 -11.835 1.00 87.50 196 CYS A C 1
ATOM 1586 O O . CYS A 1 196 ? 7.179 -0.341 -12.703 1.00 87.50 196 CYS A O 1
ATOM 1588 N N . ASN A 1 197 ? 7.691 -0.795 -10.554 1.00 89.06 197 ASN A N 1
ATOM 1589 C CA . ASN A 1 197 ? 7.308 0.504 -9.998 1.00 89.06 197 ASN A CA 1
ATOM 1590 C C . ASN A 1 197 ? 5.883 0.905 -10.408 1.00 89.06 197 ASN A C 1
ATOM 1592 O O . ASN A 1 197 ? 5.625 2.029 -10.851 1.00 89.06 197 ASN A O 1
ATOM 1596 N N . ASN A 1 198 ? 4.953 -0.045 -10.287 1.00 88.19 198 ASN A N 1
ATOM 1597 C CA . ASN A 1 198 ? 3.559 0.161 -10.651 1.00 88.19 198 ASN A CA 1
ATOM 1598 C C . ASN A 1 198 ? 2.615 -0.486 -9.631 1.00 88.19 198 ASN A C 1
ATOM 1600 O O . ASN A 1 198 ? 2.994 -1.404 -8.897 1.00 88.19 198 ASN A O 1
ATOM 1604 N N . TYR A 1 199 ? 1.386 0.014 -9.577 1.00 90.31 199 TYR A N 1
ATOM 1605 C CA . TYR A 1 199 ? 0.327 -0.520 -8.734 1.00 90.31 199 TYR A CA 1
ATOM 1606 C C . TYR A 1 199 ? -1.007 -0.470 -9.470 1.00 90.31 199 TYR A C 1
ATOM 1608 O O . TYR A 1 199 ? -1.241 0.413 -10.296 1.00 90.31 199 TYR A O 1
ATOM 1616 N N . GLU A 1 200 ? -1.904 -1.369 -9.098 1.00 88.19 200 GLU A N 1
ATOM 1617 C CA . GLU A 1 200 ? -3.295 -1.351 -9.529 1.00 88.19 200 GLU A CA 1
ATOM 1618 C C . GLU A 1 200 ? -4.210 -1.467 -8.313 1.00 88.19 200 GLU A C 1
ATOM 1620 O O . GLU A 1 200 ? -3.831 -1.944 -7.245 1.00 88.19 200 GLU A O 1
ATOM 1625 N N . SER A 1 201 ? -5.423 -0.954 -8.452 1.00 85.62 201 SER A N 1
ATOM 1626 C CA . SER A 1 201 ? -6.449 -1.007 -7.420 1.00 85.62 201 SER A CA 1
ATOM 1627 C C . SER A 1 201 ? -7.796 -1.162 -8.096 1.00 85.62 201 SER A C 1
ATOM 1629 O O . SER A 1 201 ? -8.051 -0.559 -9.142 1.00 85.62 201 SER A O 1
ATOM 1631 N N . THR A 1 202 ? -8.687 -1.925 -7.469 1.00 74.94 202 THR A N 1
ATOM 1632 C CA . THR A 1 202 ? -10.071 -2.048 -7.936 1.00 74.94 202 THR A CA 1
ATOM 1633 C C . THR A 1 202 ? -10.875 -0.763 -7.757 1.00 74.94 202 THR A C 1
ATOM 1635 O O . THR A 1 202 ? -11.795 -0.502 -8.529 1.00 74.94 202 THR A O 1
ATOM 1638 N N . SER A 1 203 ? -10.521 0.071 -6.778 1.00 77.94 203 SER A N 1
ATOM 1639 C CA . SER A 1 203 ? -11.150 1.372 -6.550 1.00 77.94 203 SER A CA 1
ATOM 1640 C C . SER A 1 203 ? -10.296 2.513 -7.085 1.00 77.94 203 SER A C 1
ATOM 1642 O O . SER A 1 203 ? -9.113 2.632 -6.759 1.00 77.94 203 SER A O 1
ATOM 1644 N N . LYS A 1 204 ? -10.930 3.448 -7.804 1.00 77.12 204 LYS A N 1
ATOM 1645 C CA . LYS A 1 204 ? -10.300 4.706 -8.250 1.00 77.12 204 LYS A CA 1
ATOM 1646 C C . LYS A 1 204 ? -9.831 5.593 -7.087 1.00 77.12 204 LYS A C 1
ATOM 1648 O O . LYS A 1 204 ? -9.002 6.473 -7.292 1.00 77.12 204 LYS A O 1
ATOM 1653 N N . ASN A 1 205 ? -10.364 5.376 -5.882 1.00 80.06 205 ASN A N 1
ATOM 1654 C CA . ASN A 1 205 ? -10.071 6.183 -4.695 1.00 80.06 205 ASN A CA 1
ATOM 1655 C C . ASN A 1 205 ? -8.941 5.609 -3.827 1.00 80.06 205 ASN A C 1
ATOM 1657 O O . ASN A 1 205 ? -8.607 6.198 -2.798 1.00 80.06 205 ASN A O 1
ATOM 1661 N N . LEU A 1 206 ? -8.362 4.471 -4.213 1.00 87.88 206 LEU A N 1
ATOM 1662 C CA . LEU A 1 206 ? -7.246 3.839 -3.521 1.00 87.88 206 LEU A CA 1
ATOM 1663 C C . LEU A 1 206 ? -5.974 3.994 -4.362 1.00 87.88 206 LEU A C 1
ATOM 1665 O O . LEU A 1 206 ? -5.889 3.537 -5.498 1.00 87.88 206 LEU A O 1
ATOM 1669 N N . SER A 1 207 ? -4.987 4.683 -3.791 1.00 90.44 207 SER A N 1
ATOM 1670 C CA . SER A 1 207 ? -3.686 4.945 -4.403 1.00 90.44 207 SER A CA 1
ATOM 1671 C C . SER A 1 207 ? -2.571 4.946 -3.356 1.00 90.44 207 SER A C 1
ATOM 1673 O O . SER A 1 207 ? -2.824 4.981 -2.149 1.00 90.44 207 SER A O 1
ATOM 1675 N N . ILE A 1 208 ? -1.321 4.973 -3.821 1.00 92.94 208 ILE A N 1
ATOM 1676 C CA . ILE A 1 208 ? -0.126 5.143 -2.974 1.00 92.94 208 ILE A CA 1
ATOM 1677 C C . ILE A 1 208 ? 0.196 6.617 -2.652 1.00 92.94 208 ILE A C 1
ATOM 1679 O O . ILE A 1 208 ? 1.277 6.917 -2.137 1.00 92.94 208 ILE A O 1
ATOM 1683 N N . GLY A 1 209 ? -0.720 7.542 -2.961 1.00 91.62 209 GLY A N 1
ATOM 1684 C CA . GLY A 1 209 ? -0.477 8.984 -2.897 1.00 91.62 209 GLY A CA 1
ATOM 1685 C C . GLY A 1 209 ? 0.374 9.483 -4.069 1.00 91.62 209 GLY A C 1
ATOM 1686 O O . GLY A 1 209 ? 0.247 8.995 -5.192 1.00 91.62 209 GLY A O 1
ATOM 1687 N N . ALA A 1 210 ? 1.233 10.476 -3.824 1.00 90.38 210 ALA A N 1
ATOM 1688 C CA . ALA A 1 210 ? 2.121 11.022 -4.851 1.00 90.38 210 ALA A CA 1
ATOM 1689 C C . ALA A 1 210 ? 3.166 9.984 -5.294 1.00 90.38 210 ALA A C 1
ATOM 1691 O O . ALA A 1 210 ? 3.959 9.518 -4.478 1.00 90.38 210 ALA A O 1
ATOM 1692 N N . ASN A 1 211 ? 3.208 9.643 -6.585 1.00 88.62 211 ASN A N 1
ATOM 1693 C CA . ASN A 1 211 ? 4.168 8.677 -7.133 1.00 88.62 211 ASN A CA 1
ATOM 1694 C C . ASN A 1 211 ? 5.539 9.323 -7.438 1.00 88.62 211 ASN A C 1
ATOM 1696 O O . ASN A 1 211 ? 5.957 9.439 -8.595 1.00 88.62 211 ASN A O 1
ATOM 1700 N N . CYS A 1 212 ? 6.188 9.814 -6.384 1.00 91.19 212 CYS A N 1
ATOM 1701 C CA . CYS A 1 212 ? 7.567 10.299 -6.393 1.00 91.19 212 CYS A CA 1
ATOM 1702 C C . CYS A 1 212 ? 8.567 9.126 -6.466 1.00 91.19 212 CYS A C 1
ATOM 1704 O O . CYS A 1 212 ? 8.229 7.992 -6.134 1.00 91.19 212 CYS A O 1
ATOM 1706 N N . ALA A 1 213 ? 9.800 9.389 -6.903 1.00 89.94 213 ALA A N 1
ATOM 1707 C CA . ALA A 1 213 ? 10.784 8.391 -7.326 1.00 89.94 213 ALA A CA 1
ATOM 1708 C C . ALA A 1 213 ? 11.047 7.285 -6.288 1.00 89.94 213 ALA A C 1
ATOM 1710 O O . ALA A 1 213 ? 11.083 6.111 -6.636 1.00 89.94 213 ALA A O 1
ATOM 1711 N N . GLN A 1 214 ? 11.173 7.637 -5.006 1.00 94.38 214 GLN A N 1
ATOM 1712 C CA . GLN A 1 214 ? 11.473 6.684 -3.930 1.00 94.38 214 GLN A CA 1
ATOM 1713 C C . GLN A 1 214 ? 10.223 5.986 -3.365 1.00 94.38 214 GLN A C 1
ATOM 1715 O O . GLN A 1 214 ? 10.336 5.226 -2.402 1.00 94.38 214 GLN A O 1
ATOM 1720 N N . LYS A 1 215 ? 9.017 6.248 -3.893 1.00 95.38 215 LYS A N 1
ATOM 1721 C CA . LYS A 1 215 ? 7.767 5.790 -3.266 1.00 95.38 215 LYS A CA 1
ATOM 1722 C C . LYS A 1 215 ? 7.702 4.268 -3.150 1.00 95.38 215 LYS A C 1
ATOM 1724 O O . LYS A 1 215 ? 7.368 3.758 -2.080 1.00 95.38 215 LYS A O 1
ATOM 1729 N N . PHE A 1 216 ? 8.039 3.555 -4.221 1.00 95.75 216 PHE A N 1
ATOM 1730 C CA . PHE A 1 216 ? 8.038 2.093 -4.223 1.00 95.75 216 PHE A CA 1
ATOM 1731 C C . PHE A 1 216 ? 9.112 1.520 -3.299 1.00 95.75 216 PHE A C 1
ATOM 1733 O O . PHE A 1 216 ? 8.795 0.621 -2.529 1.00 95.75 216 PHE A O 1
ATOM 1740 N N . ASP A 1 217 ? 10.313 2.105 -3.245 1.00 96.88 217 ASP A N 1
ATOM 1741 C CA . ASP A 1 217 ? 11.363 1.685 -2.302 1.00 96.88 217 ASP A CA 1
ATOM 1742 C C . ASP A 1 217 ? 10.949 1.858 -0.837 1.00 96.88 217 ASP A C 1
ATOM 1744 O O . ASP A 1 217 ? 11.329 1.074 0.036 1.00 96.88 217 ASP A O 1
ATOM 1748 N N . MET A 1 218 ? 10.211 2.927 -0.530 1.00 98.31 218 MET A N 1
ATOM 1749 C CA . MET A 1 218 ? 9.696 3.174 0.816 1.00 98.31 218 MET A CA 1
ATOM 1750 C C . MET A 1 218 ? 8.636 2.139 1.200 1.00 98.31 218 MET A C 1
ATOM 1752 O O . MET A 1 218 ? 8.657 1.622 2.317 1.00 98.31 218 MET A O 1
ATOM 1756 N N . LEU A 1 219 ? 7.734 1.817 0.272 1.00 98.50 219 LEU A N 1
ATOM 1757 C CA . LEU A 1 219 ? 6.723 0.781 0.465 1.00 98.50 219 LEU A CA 1
ATOM 1758 C C . LEU A 1 219 ? 7.356 -0.616 0.565 1.00 98.50 219 LEU A C 1
ATOM 1760 O O . LEU A 1 219 ? 7.014 -1.356 1.482 1.00 98.50 219 LEU A O 1
ATOM 1764 N N . ALA A 1 220 ? 8.328 -0.953 -0.284 1.00 98.38 220 ALA A N 1
ATOM 1765 C CA . ALA A 1 220 ? 9.055 -2.222 -0.231 1.00 98.38 220 ALA A CA 1
ATOM 1766 C C . ALA A 1 220 ? 9.746 -2.401 1.128 1.00 98.38 220 ALA A C 1
ATOM 1768 O O . ALA A 1 220 ? 9.562 -3.415 1.800 1.00 98.38 220 ALA A O 1
ATOM 1769 N N . ARG A 1 221 ? 10.450 -1.366 1.610 1.00 98.56 221 ARG A N 1
ATOM 1770 C CA . ARG A 1 221 ? 11.055 -1.368 2.953 1.00 98.56 221 ARG A CA 1
ATOM 1771 C C . ARG A 1 221 ? 10.029 -1.571 4.064 1.00 98.56 221 ARG A C 1
ATOM 1773 O O . ARG A 1 221 ? 10.321 -2.279 5.025 1.00 98.56 221 ARG A O 1
ATOM 1780 N N . PHE A 1 222 ? 8.840 -0.982 3.940 1.00 98.81 222 PHE A N 1
ATOM 1781 C CA . PHE A 1 222 ? 7.756 -1.206 4.893 1.00 98.81 222 PHE A CA 1
ATOM 1782 C C . PHE A 1 222 ? 7.280 -2.667 4.893 1.00 98.81 222 PHE A C 1
ATOM 1784 O O . PHE A 1 222 ? 7.150 -3.253 5.968 1.00 98.81 222 PHE A O 1
ATOM 1791 N N . PHE A 1 223 ? 7.082 -3.273 3.718 1.00 98.69 223 PHE A N 1
ATOM 1792 C CA . PHE A 1 223 ? 6.711 -4.688 3.582 1.00 98.69 223 PHE A CA 1
ATOM 1793 C C . PHE A 1 223 ? 7.764 -5.609 4.212 1.00 98.69 223 PHE A C 1
ATOM 1795 O O . PHE A 1 223 ? 7.434 -6.411 5.090 1.00 98.69 223 PHE A O 1
ATOM 1802 N N . ILE A 1 224 ? 9.040 -5.403 3.869 1.00 98.50 224 ILE A N 1
ATOM 1803 C CA . ILE A 1 224 ? 10.173 -6.165 4.411 1.00 98.50 224 ILE A CA 1
ATOM 1804 C C . ILE A 1 224 ? 10.215 -6.055 5.937 1.00 98.50 224 ILE A C 1
ATOM 1806 O O . ILE A 1 224 ? 10.278 -7.065 6.636 1.00 98.50 224 ILE A O 1
ATOM 1810 N N . LYS A 1 225 ? 10.115 -4.831 6.473 1.00 98.50 225 LYS A N 1
ATOM 1811 C CA . LYS A 1 225 ? 10.094 -4.571 7.920 1.00 98.50 225 LYS A CA 1
ATOM 1812 C C . LYS A 1 225 ? 8.891 -5.221 8.612 1.00 98.50 225 LYS A C 1
ATOM 1814 O O . LYS A 1 225 ? 8.988 -5.614 9.773 1.00 98.50 225 LYS A O 1
ATOM 1819 N N . ALA A 1 226 ? 7.753 -5.327 7.928 1.00 98.19 226 ALA A N 1
ATOM 1820 C CA . ALA A 1 226 ? 6.555 -5.978 8.444 1.00 98.19 226 ALA A CA 1
ATOM 1821 C C . ALA A 1 226 ? 6.625 -7.519 8.393 1.00 98.19 226 ALA A C 1
ATOM 1823 O O . ALA A 1 226 ? 5.791 -8.167 9.035 1.00 98.19 226 ALA A O 1
ATOM 1824 N N . GLY A 1 227 ? 7.619 -8.083 7.697 1.00 97.62 227 GLY A N 1
ATOM 1825 C CA . GLY A 1 227 ? 7.842 -9.522 7.557 1.00 97.62 227 GLY A CA 1
ATOM 1826 C C . GLY A 1 227 ? 7.249 -10.139 6.288 1.00 97.62 227 GLY A C 1
ATOM 1827 O O . GLY A 1 227 ? 7.063 -11.347 6.262 1.00 97.62 227 GLY A O 1
ATOM 1828 N N . VAL A 1 228 ? 6.928 -9.333 5.269 1.00 98.25 228 VAL A N 1
ATOM 1829 C CA . VAL A 1 228 ? 6.518 -9.805 3.935 1.00 98.25 228 VAL A CA 1
ATOM 1830 C C . VAL A 1 228 ? 7.633 -9.439 2.963 1.00 98.25 228 VAL A C 1
ATOM 1832 O O . VAL A 1 228 ? 7.796 -8.264 2.629 1.00 98.25 228 VAL A O 1
ATOM 1835 N N . ARG A 1 229 ? 8.461 -10.414 2.583 1.00 97.88 229 ARG A N 1
ATOM 1836 C CA . ARG A 1 229 ? 9.699 -10.178 1.824 1.00 97.88 229 ARG A CA 1
ATOM 1837 C C . ARG A 1 229 ? 9.609 -10.654 0.381 1.00 97.88 229 ARG A C 1
ATOM 1839 O O . ARG A 1 229 ? 10.204 -10.016 -0.483 1.00 97.88 229 ARG A O 1
ATOM 1846 N N . TYR A 1 230 ? 8.868 -11.720 0.094 1.00 96.06 230 TYR A N 1
ATOM 1847 C CA . TYR A 1 230 ? 8.694 -12.218 -1.268 1.00 96.06 230 TYR A CA 1
ATOM 1848 C C . TYR A 1 230 ? 8.072 -11.132 -2.158 1.00 96.06 230 TYR A C 1
ATOM 1850 O O . TYR A 1 230 ? 7.086 -10.496 -1.777 1.00 96.06 230 TYR A O 1
ATOM 1858 N N . GLY A 1 231 ? 8.678 -10.880 -3.321 1.00 93.69 231 GLY A N 1
ATOM 1859 C CA . GLY A 1 231 ? 8.274 -9.821 -4.256 1.00 93.69 231 GLY A CA 1
ATOM 1860 C C . GLY A 1 231 ? 8.693 -8.393 -3.865 1.00 93.69 231 GLY A C 1
ATOM 1861 O O . GLY A 1 231 ? 8.776 -7.534 -4.741 1.00 93.69 231 GLY A O 1
ATOM 1862 N N . ALA A 1 232 ? 9.012 -8.144 -2.589 1.00 96.19 232 ALA A N 1
ATOM 1863 C CA . ALA A 1 232 ? 9.421 -6.836 -2.066 1.00 96.19 232 ALA A CA 1
ATOM 1864 C C . ALA A 1 232 ? 10.938 -6.708 -1.843 1.00 96.19 232 ALA A C 1
ATOM 1866 O O . ALA A 1 232 ? 11.489 -5.613 -1.949 1.00 96.19 232 ALA A O 1
ATOM 1867 N N . ASP A 1 233 ? 11.613 -7.811 -1.523 1.00 95.44 233 ASP A N 1
ATOM 1868 C CA . ASP A 1 233 ? 13.050 -7.892 -1.271 1.00 95.44 233 ASP A CA 1
ATOM 1869 C C . ASP A 1 233 ? 13.757 -8.523 -2.472 1.00 95.44 233 ASP A C 1
ATOM 1871 O O . ASP A 1 233 ? 13.543 -9.694 -2.782 1.00 95.44 233 ASP A O 1
ATOM 1875 N N . ASN A 1 234 ? 14.647 -7.776 -3.125 1.00 89.31 234 ASN A N 1
ATOM 1876 C CA . ASN A 1 234 ? 15.433 -8.284 -4.253 1.00 89.31 234 ASN A CA 1
ATOM 1877 C C . ASN A 1 234 ? 16.442 -9.378 -3.857 1.00 89.31 234 ASN A C 1
ATOM 1879 O O . ASN A 1 234 ? 17.048 -9.991 -4.732 1.00 89.31 234 ASN A O 1
ATOM 1883 N N . LYS A 1 235 ? 16.638 -9.617 -2.554 1.00 90.69 235 LYS A N 1
ATOM 1884 C CA . LYS A 1 235 ? 17.471 -10.704 -2.025 1.00 90.69 235 LYS A CA 1
ATOM 1885 C C . LYS A 1 235 ? 16.705 -12.011 -1.833 1.00 90.69 235 LYS A C 1
ATOM 1887 O O . LYS A 1 235 ? 17.333 -13.014 -1.507 1.00 90.69 235 LYS A O 1
ATOM 1892 N N . VAL A 1 236 ? 15.377 -12.001 -1.963 1.00 86.81 236 VAL A N 1
ATOM 1893 C CA . VAL A 1 236 ? 14.553 -13.210 -1.884 1.00 86.81 236 VAL A CA 1
ATOM 1894 C C . VAL A 1 236 ? 14.330 -13.729 -3.307 1.00 86.81 236 VAL A C 1
ATOM 1896 O O . VAL A 1 236 ? 13.748 -13.002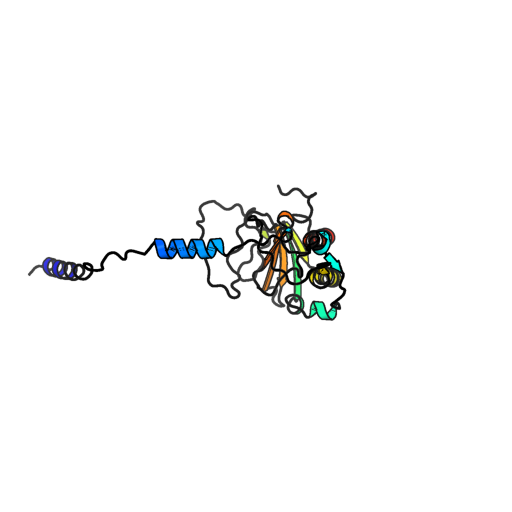 -4.115 1.00 86.81 236 VAL A O 1
ATOM 1899 N N . PRO A 1 237 ? 14.799 -14.948 -3.632 1.00 83.19 237 PRO A N 1
ATOM 1900 C CA . PRO A 1 237 ? 14.559 -15.555 -4.937 1.00 83.19 237 PRO A CA 1
ATOM 1901 C C . PRO A 1 237 ? 13.057 -15.716 -5.234 1.00 83.19 237 PRO A C 1
ATOM 1903 O O . PRO A 1 237 ? 12.241 -15.814 -4.315 1.00 83.19 237 PRO A O 1
ATOM 1906 N N . LEU A 1 238 ? 12.688 -15.672 -6.517 1.00 78.00 238 LEU A N 1
ATOM 1907 C CA . LEU A 1 238 ? 11.289 -15.695 -6.973 1.00 78.00 238 LEU A CA 1
ATOM 1908 C C . LEU A 1 238 ? 10.853 -17.050 -7.560 1.00 78.00 238 LEU A C 1
ATOM 1910 O O . LEU A 1 238 ? 9.695 -17.161 -7.976 1.00 78.00 238 LEU A O 1
ATOM 1914 N N . ASP A 1 239 ? 11.771 -18.014 -7.603 1.00 66.06 239 ASP A N 1
ATOM 1915 C CA . ASP A 1 239 ? 11.661 -19.367 -8.159 1.00 66.06 239 ASP A CA 1
ATOM 1916 C C . ASP A 1 239 ? 11.002 -20.381 -7.209 1.00 66.06 239 ASP A C 1
ATOM 1918 O O . ASP A 1 239 ? 11.211 -20.311 -5.976 1.00 66.06 239 ASP A O 1
#

pLDDT: mean 76.8, std 22.43, range [34.16, 98.81]

Solvent-accessible surface area (backbone atoms only — not comparable to full-atom values): 14509 Å² total; per-residue (Å²): 135,69,81,71,62,64,60,58,58,63,62,64,71,74,70,78,85,83,84,84,75,78,82,77,76,70,58,59,65,62,54,48,52,47,52,48,50,57,56,69,65,59,69,65,58,52,73,86,73,43,91,87,60,55,84,70,26,39,34,61,34,82,63,72,76,55,55,69,72,59,49,45,64,34,73,62,55,55,68,41,70,44,46,31,42,39,19,26,38,47,78,29,69,80,61,91,61,72,86,65,91,73,97,80,83,83,90,78,89,88,86,66,92,71,58,62,70,42,44,12,69,44,55,57,93,38,33,78,49,67,92,34,50,75,38,76,35,77,57,52,71,72,54,48,52,51,52,47,42,62,27,65,21,32,34,49,59,48,82,75,93,76,85,75,70,80,75,72,96,60,83,56,44,14,32,36,44,39,30,17,36,91,85,68,33,48,80,50,44,39,40,32,12,57,90,59,70,46,70,50,46,62,45,94,76,53,75,67,56,50,89,18,73,51,46,49,61,54,50,26,51,48,37,42,75,67,68,40,36,60,59,46,34,95,86,46,81,91,126

Secondary structure (DSSP, 8-state):
--THHHHHHHHSSSSSSSS--------HHHHHHHHHHHHHT-----GGGSTT--GGGGSEEE---S-HHHHHTSTTTTT-SEEEEEEE-TTPPPPS---SS----------S---GGGG-S-EETTEE-GGGEEEEEEPPHHHHHHHHHHHHSEEESS--S-------S-----EEEEEE-TTS-EEEEEEEETTTTEEEESSTT---SS--TTHHHHHHHHHHHHT--TTT-TTS---